Protein AF-0000000067929915 (afdb_homodimer)

Organism: Mesorhizobium plurifarium (NCBI:txid69974)

InterPro domains:
  IPR004360 Glyoxalase/fosfomycin resistance/dioxygenase domain [PF00903] (16-131)
  IPR029068 Glyoxalase/Bleomycin resistance protein/Dihydroxybiphenyl dioxygenase [SSF54593] (17-132)
  IPR037523 Vicinal oxygen chelate (VOC), core domain [PS51819] (6-134)

Sequence (312 aa):
MAIDDPFKHAVLGSGVFYKDPRAALAWLQAAFGFEPSMLVSDAGGRLVHAEMRFGDGYIIVDSEWDEHIASPASVGGRNTQAVYIRLQQDLDAHCEKARAAGAEILEEPTDHFYGERQYRARDPEGHVWTFTRTVRVVPKDEAERLSGLRIEGWHRMAIDDPFKHAVLGSGVFYKDPRAALAWLQAAFGFEPSMLVSDAGGRLVHAEMRFGDGYIIVDSEWDEHIASPASVGGRNTQAVYIRLQQDLDAHCEKARAAGAEILEEPTDHFYGERQYRARDPEGHVWTFTRTVRVVPKDEAERLSGLRIEGWHR

Structure (mmCIF, N/CA/C/O backbone):
data_AF-0000000067929915-model_v1
#
loop_
_entity.id
_entity.type
_entity.pdbx_description
1 polymer 'Glyoxalase/bleomycin resistance protein/dioxygenase'
#
loop_
_atom_site.group_PDB
_atom_site.id
_atom_site.type_symbol
_atom_site.label_atom_id
_atom_site.label_alt_id
_atom_site.label_comp_id
_atom_site.label_asym_id
_atom_site.label_entity_id
_atom_site.label_seq_id
_atom_site.pdbx_PDB_ins_code
_atom_site.Cartn_x
_atom_site.Cartn_y
_atom_site.Cartn_z
_atom_site.occupancy
_atom_site.B_iso_or_equiv
_atom_site.auth_seq_id
_atom_site.auth_comp_id
_atom_site.auth_asym_id
_atom_site.auth_atom_id
_atom_site.pdbx_PDB_model_num
ATOM 1 N N . MET A 1 1 ? -19.531 20.328 -5.664 1 56.19 1 MET A N 1
ATOM 2 C CA . MET A 1 1 ? -18.766 19.703 -6.75 1 56.19 1 MET A CA 1
ATOM 3 C C . MET A 1 1 ? -17.5 19.062 -6.223 1 56.19 1 MET A C 1
ATOM 5 O O . MET A 1 1 ? -16.938 19.516 -5.219 1 56.19 1 MET A O 1
ATOM 9 N N . ALA A 1 2 ? -17.125 17.859 -6.648 1 69.44 2 ALA A N 1
ATOM 10 C CA . ALA A 1 2 ? -15.906 17.219 -6.148 1 69.44 2 ALA A CA 1
ATOM 11 C C . ALA A 1 2 ? -14.68 18.094 -6.43 1 69.44 2 ALA A C 1
ATOM 13 O O . ALA A 1 2 ? -14.562 18.688 -7.508 1 69.44 2 ALA A O 1
ATOM 14 N N . ILE A 1 3 ? -13.891 18.516 -5.473 1 87 3 ILE A N 1
ATOM 15 C CA . ILE A 1 3 ? -12.641 19.25 -5.602 1 87 3 ILE A CA 1
ATOM 16 C C . ILE A 1 3 ? -11.523 18.312 -6.039 1 87 3 ILE A C 1
ATOM 18 O O . ILE A 1 3 ? -11.352 17.234 -5.465 1 87 3 ILE A O 1
ATOM 22 N N . ASP A 1 4 ? -10.875 18.734 -7.148 1 90 4 ASP A N 1
ATOM 23 C CA . ASP A 1 4 ? -9.766 17.922 -7.637 1 90 4 ASP A CA 1
ATOM 24 C C . ASP A 1 4 ? -8.594 17.938 -6.664 1 90 4 ASP A C 1
ATOM 26 O O . ASP A 1 4 ? -8.281 18.984 -6.09 1 90 4 ASP A O 1
ATOM 30 N N . ASP A 1 5 ? -7.957 16.812 -6.469 1 92.19 5 ASP A N 1
ATOM 31 C CA . ASP A 1 5 ? -6.746 16.719 -5.66 1 92.19 5 ASP A CA 1
ATOM 32 C C . ASP A 1 5 ? -5.598 17.5 -6.305 1 92.19 5 ASP A C 1
ATOM 34 O O . ASP A 1 5 ? -5.094 17.094 -7.355 1 92.19 5 ASP A O 1
ATOM 38 N N . PRO A 1 6 ? -5.145 18.516 -5.695 1 92.75 6 PRO A N 1
ATOM 39 C CA . PRO A 1 6 ? -4.094 19.328 -6.312 1 92.75 6 PRO A CA 1
ATOM 40 C C . PRO A 1 6 ? -2.76 18.594 -6.414 1 92.75 6 PRO A C 1
ATOM 42 O O . PRO A 1 6 ? -1.864 19.031 -7.141 1 92.75 6 PRO A O 1
ATOM 45 N N . PHE A 1 7 ? -2.59 17.484 -5.707 1 93.31 7 PHE A N 1
ATOM 46 C CA . PHE A 1 7 ? -1.341 16.734 -5.723 1 93.31 7 PHE A CA 1
ATOM 47 C C . PHE A 1 7 ? -1.398 15.602 -6.746 1 93.31 7 PHE A C 1
ATOM 49 O O . PHE A 1 7 ? -0.384 14.961 -7.027 1 93.31 7 PHE A O 1
ATOM 56 N N . LYS A 1 8 ? -2.539 15.375 -7.285 1 93.94 8 LYS A N 1
ATOM 57 C CA . LYS A 1 8 ? -2.758 14.352 -8.312 1 93.94 8 LYS A CA 1
ATOM 58 C C . LYS A 1 8 ? -2.322 12.977 -7.816 1 93.94 8 LYS A C 1
ATOM 60 O O . LYS A 1 8 ? -1.586 12.266 -8.508 1 93.94 8 LYS A O 1
ATOM 65 N N . HIS A 1 9 ? -2.789 12.633 -6.652 1 96 9 HIS A N 1
ATOM 66 C CA . HIS A 1 9 ? -2.516 11.305 -6.109 1 96 9 HIS A CA 1
ATOM 67 C C . HIS A 1 9 ? -3.312 10.234 -6.844 1 96 9 HIS A C 1
ATOM 69 O O . HIS A 1 9 ? -4.465 10.461 -7.219 1 96 9 HIS A O 1
ATOM 75 N N . ALA A 1 10 ? -2.602 9.125 -7.035 1 97 10 ALA A N 1
ATOM 76 C CA . ALA A 1 10 ? -3.395 7.938 -7.328 1 97 10 ALA A CA 1
ATOM 77 C C . ALA A 1 10 ? -4.391 7.652 -6.207 1 97 10 ALA A C 1
ATOM 79 O O . ALA A 1 10 ? -4.238 8.148 -5.09 1 97 10 ALA A O 1
ATOM 80 N N . VAL A 1 11 ? -5.391 6.855 -6.473 1 97.38 11 VAL A N 1
ATOM 81 C CA . VAL A 1 11 ? -6.461 6.57 -5.523 1 97.38 11 VAL A CA 1
ATOM 82 C C . VAL A 1 11 ? -5.895 5.84 -4.309 1 97.38 11 VAL A C 1
ATOM 84 O O . VAL A 1 11 ? -6.406 5.984 -3.195 1 97.38 11 VAL A O 1
ATOM 87 N N . LEU A 1 12 ? -4.895 5.027 -4.555 1 98.31 12 LEU A N 1
ATOM 88 C CA . LEU A 1 12 ? -4.305 4.215 -3.498 1 98.31 12 LEU A CA 1
ATOM 89 C C . LEU A 1 12 ? -2.834 4.562 -3.301 1 98.31 12 LEU A C 1
ATOM 91 O O . LEU A 1 12 ? -2.096 4.734 -4.273 1 98.31 12 LEU A O 1
ATOM 95 N N . GLY A 1 13 ? -2.418 4.766 -2.061 1 98.38 13 GLY A N 1
ATOM 96 C CA . GLY A 1 13 ? -1.03 4.906 -1.653 1 98.38 13 GLY A CA 1
ATOM 97 C C . GLY A 1 13 ? -0.665 4.031 -0.468 1 98.38 13 GLY A C 1
ATOM 98 O O . GLY A 1 13 ? -1.538 3.426 0.156 1 98.38 13 GLY A O 1
ATOM 99 N N . SER A 1 14 ? 0.609 3.941 -0.273 1 98.5 14 SER A N 1
ATOM 100 C CA . SER A 1 14 ? 1.089 3.143 0.851 1 98.5 14 SER A CA 1
ATOM 101 C C . SER A 1 14 ? 1.931 3.982 1.806 1 98.5 14 SER A C 1
ATOM 103 O O . SER A 1 14 ? 2.832 4.707 1.375 1 98.5 14 SER A O 1
ATOM 105 N N . GLY A 1 15 ? 1.571 3.92 3.057 1 98.31 15 GLY A N 1
ATOM 106 C CA . GLY A 1 15 ? 2.484 4.398 4.082 1 98.31 15 GLY A CA 1
ATOM 107 C C . GLY A 1 15 ? 3.521 3.369 4.488 1 98.31 15 GLY A C 1
ATOM 108 O O . GLY A 1 15 ? 3.178 2.229 4.805 1 98.31 15 GLY A O 1
ATOM 109 N N . VAL A 1 16 ? 4.719 3.736 4.441 1 98.56 16 VAL A N 1
ATOM 110 C CA . VAL A 1 16 ? 5.848 2.898 4.836 1 98.56 16 VAL A CA 1
ATOM 111 C C . VAL A 1 16 ? 6.605 3.564 5.984 1 98.56 16 VAL A C 1
ATOM 113 O O . VAL A 1 16 ? 7.074 4.695 5.852 1 98.56 16 VAL A O 1
ATOM 116 N N . PHE A 1 17 ? 6.75 2.824 7.094 1 98.31 17 PHE A N 1
ATOM 117 C CA . PHE A 1 17 ? 7.191 3.488 8.312 1 98.31 17 PHE A CA 1
ATOM 118 C C . PHE A 1 17 ? 8.586 3.02 8.719 1 98.31 17 PHE A C 1
ATOM 120 O O . PHE A 1 17 ? 8.883 1.824 8.656 1 98.31 17 PHE A O 1
ATOM 127 N N . TYR A 1 18 ? 9.422 3.967 9.164 1 98.25 18 TYR A N 1
ATOM 128 C CA . TYR A 1 18 ? 10.836 3.721 9.445 1 98.25 18 TYR A CA 1
ATOM 129 C C . TYR A 1 18 ? 11.227 4.301 10.797 1 98.25 18 TYR A C 1
ATOM 131 O O . TYR A 1 1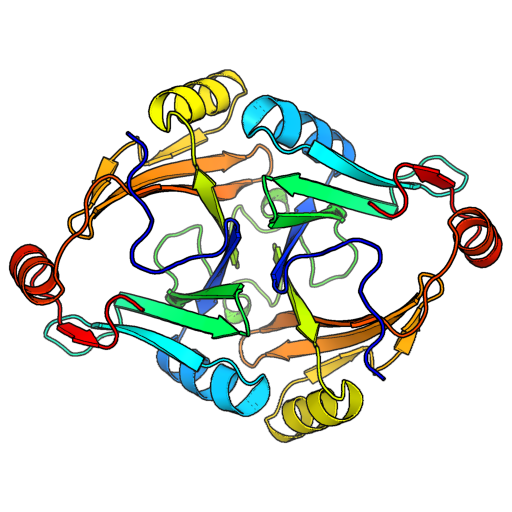8 ? 10.594 5.242 11.281 1 98.25 18 TYR A O 1
ATOM 139 N N . LYS A 1 19 ? 12.25 3.715 11.383 1 97.81 19 LYS A N 1
ATOM 140 C CA . LYS A 1 19 ? 12.906 4.348 12.516 1 97.81 19 LYS A CA 1
ATOM 141 C C . LYS A 1 19 ? 13.625 5.625 12.094 1 97.81 19 LYS A C 1
ATOM 143 O O . LYS A 1 19 ? 13.625 6.617 12.828 1 97.81 19 LYS A O 1
ATOM 148 N N . ASP A 1 20 ? 14.234 5.66 10.953 1 97.44 20 ASP A N 1
ATOM 149 C CA . ASP A 1 20 ? 14.93 6.805 10.375 1 97.44 20 ASP A CA 1
ATOM 150 C C . ASP A 1 20 ? 14.406 7.121 8.977 1 97.44 20 ASP A C 1
ATOM 152 O O . ASP A 1 20 ? 15.016 6.746 7.977 1 97.44 20 ASP A O 1
ATOM 156 N N . PRO A 1 21 ? 13.32 7.918 8.891 1 97.5 21 PRO A N 1
ATOM 157 C CA . PRO A 1 21 ? 12.695 8.172 7.586 1 97.5 21 PRO A CA 1
ATOM 158 C C . PRO A 1 21 ? 13.609 8.953 6.645 1 97.5 21 PRO A C 1
ATOM 160 O O . PRO A 1 21 ? 13.516 8.797 5.422 1 97.5 21 PRO A O 1
ATOM 163 N N . ARG A 1 22 ? 14.461 9.781 7.109 1 97.06 22 ARG A N 1
ATOM 164 C CA . ARG A 1 22 ? 15.359 10.539 6.238 1 97.06 22 ARG A CA 1
ATOM 165 C C . ARG A 1 22 ? 16.328 9.609 5.516 1 97.06 22 ARG A C 1
ATOM 167 O O . ARG A 1 22 ? 16.547 9.75 4.312 1 97.06 22 ARG A O 1
ATOM 174 N N . ALA A 1 23 ? 16.906 8.734 6.258 1 97.94 23 ALA A N 1
ATOM 175 C CA . ALA A 1 23 ? 17.781 7.738 5.641 1 97.94 23 ALA A CA 1
ATOM 176 C C . ALA A 1 23 ? 17.016 6.879 4.641 1 97.94 23 ALA A C 1
ATOM 178 O O . ALA A 1 23 ? 17.531 6.531 3.58 1 97.94 23 ALA A O 1
ATOM 179 N N . ALA A 1 24 ? 15.805 6.566 5.004 1 98.44 24 ALA A N 1
ATOM 180 C CA . ALA A 1 24 ? 14.969 5.758 4.121 1 98.44 24 ALA A CA 1
ATOM 181 C C . ALA A 1 24 ? 14.711 6.48 2.799 1 98.44 24 ALA A C 1
ATOM 183 O O . ALA A 1 24 ? 14.797 5.875 1.729 1 98.44 24 ALA A O 1
ATOM 184 N N . LEU A 1 25 ? 14.375 7.758 2.889 1 98.38 25 LEU A N 1
ATOM 185 C CA . LEU A 1 25 ? 14.125 8.547 1.688 1 98.38 25 LEU A CA 1
ATOM 186 C C . LEU A 1 25 ? 15.32 8.492 0.741 1 98.38 25 LEU A C 1
ATOM 188 O O . LEU A 1 25 ? 15.156 8.227 -0.452 1 98.38 25 LEU A O 1
ATOM 192 N N . ALA A 1 26 ? 16.484 8.695 1.265 1 98.56 26 ALA A N 1
ATOM 193 C CA . ALA A 1 26 ? 17.703 8.695 0.459 1 98.56 26 ALA A CA 1
ATOM 194 C C . ALA A 1 26 ? 17.953 7.316 -0.154 1 98.56 26 ALA A C 1
ATOM 196 O O . ALA A 1 26 ? 18.281 7.207 -1.335 1 98.56 26 ALA A O 1
ATOM 197 N N . TRP A 1 27 ? 17.75 6.332 0.595 1 98.81 27 TRP A N 1
ATOM 198 C CA . TRP A 1 27 ? 18.016 4.973 0.134 1 98.81 27 TRP A CA 1
ATOM 199 C C . TRP A 1 27 ? 17.016 4.555 -0.933 1 98.81 27 TRP A C 1
ATOM 201 O O . TRP A 1 27 ? 17.391 3.982 -1.959 1 98.81 27 TRP A O 1
ATOM 211 N N . LEU A 1 28 ? 15.703 4.824 -0.681 1 98.88 28 LEU A N 1
ATOM 212 C CA . LEU A 1 28 ? 14.648 4.449 -1.621 1 98.88 28 LEU A CA 1
ATOM 213 C C . LEU A 1 28 ? 14.859 5.129 -2.971 1 98.88 28 LEU A C 1
ATOM 215 O O . LEU A 1 28 ? 14.562 4.547 -4.016 1 98.88 28 LEU A O 1
ATOM 219 N N . GLN A 1 29 ? 15.32 6.328 -2.914 1 98.69 29 GLN A N 1
ATOM 220 C CA . GLN A 1 29 ? 15.641 7.027 -4.152 1 98.69 29 GLN A CA 1
ATOM 221 C C . GLN A 1 29 ? 16.797 6.359 -4.879 1 98.69 29 GLN A C 1
ATOM 223 O O . GLN A 1 29 ? 16.719 6.078 -6.078 1 98.69 29 GLN A O 1
ATOM 228 N N . ALA A 1 30 ? 17.844 6.074 -4.195 1 98.62 30 ALA A N 1
ATOM 229 C CA . ALA A 1 30 ? 19.047 5.527 -4.793 1 98.62 30 ALA A CA 1
ATOM 230 C C . ALA A 1 30 ? 18.844 4.09 -5.258 1 98.62 30 ALA A C 1
ATOM 232 O O . ALA A 1 30 ? 19.281 3.707 -6.34 1 98.62 30 ALA A O 1
ATOM 233 N N . ALA A 1 31 ? 18.156 3.318 -4.496 1 98.69 31 ALA A N 1
ATOM 234 C CA . ALA A 1 31 ? 18.062 1.878 -4.715 1 98.69 31 ALA A CA 1
ATOM 235 C C . ALA A 1 31 ? 16.906 1.531 -5.652 1 98.69 31 ALA A C 1
ATOM 237 O O . ALA A 1 31 ? 17.078 0.744 -6.586 1 98.69 31 ALA A O 1
ATOM 238 N N . PHE A 1 32 ? 15.75 2.145 -5.371 1 98.62 32 PHE A N 1
ATOM 239 C CA . PHE A 1 32 ? 14.547 1.688 -6.059 1 98.62 32 PHE A CA 1
ATOM 240 C C . PHE A 1 32 ? 14.086 2.715 -7.086 1 98.62 32 PHE A C 1
ATOM 242 O O . PHE A 1 32 ? 13.258 2.412 -7.945 1 98.62 32 PHE A O 1
ATOM 249 N N . GLY A 1 33 ? 14.586 3.941 -7 1 98.12 33 GLY A N 1
ATOM 250 C CA . GLY A 1 33 ? 14.273 4.934 -8.016 1 98.12 33 GLY A CA 1
ATOM 251 C C . GLY A 1 33 ? 13.062 5.777 -7.672 1 98.12 33 GLY A C 1
ATOM 252 O O . GLY A 1 33 ? 12.508 6.461 -8.531 1 98.12 33 GLY A O 1
ATOM 253 N N . PHE A 1 34 ? 12.641 5.746 -6.422 1 98.38 34 PHE A N 1
ATOM 254 C CA . PHE A 1 34 ? 11.602 6.668 -5.988 1 98.38 34 PHE A CA 1
ATOM 255 C C . PHE A 1 34 ? 12.109 8.109 -6.012 1 98.38 34 PHE A C 1
ATOM 257 O O . PHE A 1 34 ? 13.297 8.352 -5.809 1 98.38 34 PHE A O 1
ATOM 264 N N . GLU A 1 35 ? 11.133 9.023 -6.191 1 97.5 35 GLU A N 1
ATOM 265 C CA . GLU A 1 35 ? 11.5 10.438 -6.203 1 97.5 35 GLU A CA 1
ATOM 266 C C . GLU A 1 35 ? 10.766 11.203 -5.105 1 97.5 35 GLU A C 1
ATOM 268 O O . GLU A 1 35 ? 9.539 11.164 -5.027 1 97.5 35 GLU A O 1
ATOM 273 N N . PRO A 1 36 ? 11.547 11.906 -4.254 1 96.88 36 PRO A N 1
ATOM 274 C CA . PRO A 1 36 ? 10.844 12.734 -3.273 1 96.88 36 PRO A CA 1
ATOM 275 C C . PRO A 1 36 ? 9.922 13.766 -3.924 1 96.88 36 PRO A C 1
ATOM 277 O O . PRO A 1 36 ? 10.305 14.406 -4.906 1 96.88 36 PRO A O 1
ATOM 280 N N . SER A 1 37 ? 8.727 13.883 -3.377 1 97.19 37 SER A N 1
ATOM 281 C CA . SER A 1 37 ? 7.781 14.836 -3.939 1 97.19 37 SER A CA 1
ATOM 282 C C . SER A 1 37 ? 7.324 15.844 -2.891 1 97.19 37 SER A C 1
ATOM 284 O O . SER A 1 37 ? 6.836 16.922 -3.232 1 97.19 37 SER A O 1
ATOM 286 N N . MET A 1 38 ? 7.441 15.508 -1.611 1 97.06 38 MET A N 1
ATOM 287 C CA . MET A 1 38 ? 7.066 16.406 -0.515 1 97.06 38 MET A CA 1
ATOM 288 C C . MET A 1 38 ? 7.855 16.062 0.748 1 97.06 38 MET A C 1
ATOM 290 O O . MET A 1 38 ? 7.922 14.906 1.155 1 97.06 38 MET A O 1
ATOM 294 N N . LEU A 1 39 ? 8.469 17.016 1.31 1 97 39 LEU A N 1
ATOM 295 C CA . LEU A 1 39 ? 9.141 16.922 2.604 1 97 39 LEU A CA 1
ATOM 296 C C . LEU A 1 39 ? 8.633 18 3.559 1 97 39 LEU A C 1
ATOM 298 O O . LEU A 1 39 ? 8.727 19.188 3.262 1 97 39 LEU A O 1
ATOM 302 N N . VAL A 1 40 ? 8.086 17.578 4.629 1 96.94 40 VAL A N 1
ATOM 303 C CA . VAL A 1 40 ? 7.539 18.484 5.645 1 96.94 40 VAL A CA 1
ATOM 304 C C . VAL A 1 40 ? 8.344 18.344 6.934 1 96.94 40 VAL A C 1
ATOM 306 O O . VAL A 1 40 ? 8.445 17.25 7.504 1 96.94 40 VAL A O 1
ATOM 309 N N . SER A 1 41 ? 8.883 19.453 7.402 1 96 41 SER A N 1
ATOM 310 C CA . SER A 1 41 ? 9.719 19.438 8.594 1 96 41 SER A CA 1
ATOM 311 C C . SER A 1 41 ? 9.242 20.469 9.617 1 96 41 SER A C 1
ATOM 313 O O . SER A 1 41 ? 8.594 21.453 9.258 1 96 41 SER A O 1
ATOM 315 N N . ASP A 1 42 ? 9.531 20.156 10.859 1 94.94 42 ASP A N 1
ATOM 316 C CA . ASP A 1 42 ? 9.234 21.141 11.891 1 94.94 42 ASP A CA 1
ATOM 317 C C . ASP A 1 42 ? 10.352 22.172 12 1 94.94 42 ASP A C 1
ATOM 319 O O . ASP A 1 42 ? 11.297 22.156 11.211 1 94.94 42 ASP A O 1
ATOM 323 N N . ALA A 1 43 ? 10.18 23.109 12.961 1 90.81 43 ALA A N 1
ATOM 324 C CA . ALA A 1 43 ? 11.109 24.219 13.109 1 90.81 43 ALA A CA 1
ATOM 325 C C . ALA A 1 43 ? 12.516 23.719 13.43 1 90.81 43 ALA A C 1
ATOM 327 O O . ALA A 1 43 ? 13.508 24.359 13.055 1 90.81 43 ALA A O 1
ATOM 328 N N . GLY A 1 44 ? 12.617 22.578 14.039 1 92.81 44 GLY A N 1
ATOM 329 C CA . GLY A 1 44 ? 13.906 22.016 14.398 1 92.81 44 GLY A CA 1
ATOM 330 C C . GLY A 1 44 ? 14.516 21.172 13.289 1 92.81 44 GLY A C 1
ATOM 331 O O . GLY A 1 44 ? 15.609 20.625 13.445 1 92.81 44 GLY A O 1
ATOM 332 N N . GLY A 1 45 ? 13.805 21 12.242 1 91.12 45 GLY A N 1
ATOM 333 C CA . GLY A 1 45 ? 14.328 20.281 11.102 1 91.12 45 GLY A CA 1
ATOM 334 C C . GLY A 1 45 ? 13.953 18.812 11.094 1 91.12 45 GLY A C 1
ATOM 335 O O . GLY A 1 45 ? 14.32 18.078 10.18 1 91.12 45 GLY A O 1
ATOM 336 N N . ARG A 1 46 ? 13.242 18.484 12.102 1 92.56 46 ARG A N 1
ATOM 337 C CA . ARG A 1 46 ? 12.805 17.094 12.164 1 92.56 46 ARG A CA 1
ATOM 338 C C . ARG A 1 46 ? 11.742 16.812 11.102 1 92.56 46 ARG A C 1
ATOM 340 O O . ARG A 1 46 ? 10.781 17.578 10.953 1 92.56 46 ARG A O 1
ATOM 347 N N . LEU A 1 47 ? 11.898 15.703 10.367 1 95.75 47 LEU A N 1
ATOM 348 C CA . LEU A 1 47 ? 10.938 15.297 9.352 1 95.75 47 LEU A CA 1
ATOM 349 C C . LEU A 1 47 ? 9.633 14.828 9.992 1 95.75 47 LEU A C 1
ATOM 351 O O . LEU A 1 47 ? 9.633 13.906 10.812 1 95.75 47 LEU A O 1
ATOM 355 N N . VAL A 1 48 ? 8.523 15.43 9.586 1 94.31 48 VAL A N 1
ATOM 356 C CA . VAL A 1 48 ? 7.223 15.109 10.164 1 94.31 48 VAL A CA 1
ATOM 357 C C . VAL A 1 48 ? 6.395 14.297 9.172 1 94.31 48 VAL A C 1
ATOM 359 O O . VAL A 1 48 ? 5.512 13.539 9.562 1 94.31 48 VAL A O 1
ATOM 362 N N . HIS A 1 49 ? 6.629 14.555 7.93 1 96.38 49 HIS A N 1
ATOM 363 C CA . HIS A 1 49 ? 5.918 13.891 6.844 1 96.38 49 HIS A CA 1
ATOM 364 C C . HIS A 1 49 ? 6.723 13.922 5.551 1 96.38 49 HIS A C 1
ATOM 366 O O . HIS A 1 49 ? 7.418 14.906 5.273 1 96.38 49 HIS A O 1
ATOM 372 N N . ALA A 1 50 ? 6.625 12.898 4.789 1 98 50 ALA A N 1
ATOM 373 C CA . ALA A 1 50 ? 7.262 12.891 3.475 1 98 50 ALA A CA 1
ATOM 374 C C . ALA A 1 50 ? 6.484 12.016 2.494 1 98 50 ALA A C 1
ATOM 376 O O . ALA A 1 50 ? 5.867 11.023 2.893 1 98 50 ALA A O 1
ATOM 377 N N . GLU A 1 51 ? 6.539 12.398 1.252 1 98.06 51 GLU A N 1
ATOM 378 C CA . GLU A 1 51 ? 5.992 11.594 0.164 1 98.06 51 GLU A CA 1
ATOM 379 C C . GLU A 1 51 ? 7.02 11.391 -0.944 1 98.06 51 GLU A C 1
ATOM 381 O O . GLU A 1 51 ? 7.859 12.266 -1.186 1 98.06 51 GLU A O 1
ATOM 386 N N . MET A 1 52 ? 6.977 10.227 -1.563 1 98.44 52 MET A N 1
ATOM 387 C CA . MET A 1 52 ? 7.746 9.938 -2.771 1 98.44 52 MET A CA 1
ATOM 388 C C . MET A 1 52 ? 6.836 9.43 -3.887 1 98.44 52 MET A C 1
ATOM 390 O O . MET A 1 52 ? 5.746 8.922 -3.621 1 98.44 52 MET A O 1
ATOM 394 N N . ARG A 1 53 ? 7.312 9.602 -5.109 1 97.88 53 ARG A N 1
ATOM 395 C CA . ARG A 1 53 ? 6.582 9.172 -6.297 1 97.88 53 ARG A CA 1
ATOM 396 C C . ARG A 1 53 ? 7.34 8.07 -7.039 1 97.88 53 ARG A C 1
ATOM 398 O O . ARG A 1 53 ? 8.57 8.023 -7 1 97.88 53 ARG A O 1
ATOM 405 N N . PHE A 1 54 ? 6.688 7.219 -7.668 1 97.69 54 PHE A N 1
ATOM 406 C CA . PHE A 1 54 ? 7.133 6.238 -8.656 1 97.69 54 PHE A CA 1
ATOM 407 C C . PHE A 1 54 ? 6.113 6.105 -9.781 1 97.69 54 PHE A C 1
ATOM 409 O O . PHE A 1 54 ? 5.031 5.543 -9.578 1 97.69 54 PHE A O 1
ATOM 416 N N . GLY A 1 55 ? 6.422 6.629 -10.953 1 95.12 55 GLY A N 1
ATOM 417 C CA . GLY A 1 55 ? 5.367 6.801 -11.938 1 95.12 55 GLY A CA 1
ATOM 418 C C . GLY A 1 55 ? 4.195 7.613 -11.43 1 95.12 55 GLY A C 1
ATOM 419 O O . GLY A 1 55 ? 4.379 8.719 -10.906 1 95.12 55 GLY A O 1
ATOM 420 N N . ASP A 1 56 ? 3.016 7.098 -11.562 1 95.12 56 ASP A N 1
ATOM 421 C CA . ASP A 1 56 ? 1.83 7.801 -11.078 1 95.12 56 ASP A CA 1
ATOM 422 C C . ASP A 1 56 ? 1.464 7.359 -9.664 1 95.12 56 ASP A C 1
ATOM 424 O O . ASP A 1 56 ? 0.465 7.816 -9.109 1 95.12 56 ASP A O 1
ATOM 428 N N . GLY A 1 57 ? 2.23 6.5 -9.109 1 97.31 57 GLY A N 1
ATOM 429 C CA . GLY A 1 57 ? 1.986 6.066 -7.746 1 97.31 57 GLY A CA 1
ATOM 430 C C . GLY A 1 57 ? 2.715 6.906 -6.715 1 97.31 57 GLY A C 1
ATOM 431 O O . GLY A 1 57 ? 3.551 7.742 -7.062 1 97.31 57 GLY A O 1
ATOM 432 N N . TYR A 1 58 ? 2.326 6.719 -5.441 1 97.94 58 TYR A N 1
ATOM 433 C CA . TYR A 1 58 ? 2.992 7.457 -4.375 1 97.94 58 TYR A CA 1
ATOM 434 C C . TYR A 1 58 ? 3.021 6.645 -3.086 1 97.94 58 TYR A C 1
ATOM 436 O O . TYR A 1 58 ? 2.207 5.738 -2.896 1 97.94 58 TYR A O 1
ATOM 444 N N . ILE A 1 59 ? 4.008 6.969 -2.275 1 98.69 59 ILE A N 1
ATOM 445 C CA . ILE A 1 59 ? 4.102 6.43 -0.923 1 98.69 59 ILE A CA 1
ATOM 446 C C . ILE A 1 59 ? 4.324 7.57 0.07 1 98.69 59 ILE A C 1
ATOM 448 O O . ILE A 1 59 ? 4.848 8.625 -0.293 1 98.69 59 ILE A O 1
ATOM 452 N N . ILE A 1 60 ? 3.811 7.324 1.224 1 98.31 60 ILE A N 1
ATOM 453 C CA . ILE A 1 60 ? 4.156 8.141 2.383 1 98.31 60 ILE A CA 1
ATOM 454 C C . ILE A 1 60 ? 5.293 7.477 3.158 1 98.31 60 ILE A C 1
ATOM 456 O O . ILE A 1 60 ? 5.27 6.27 3.395 1 98.31 60 ILE A O 1
ATOM 460 N N . VAL A 1 61 ? 6.312 8.211 3.43 1 98.25 61 VAL A N 1
ATOM 461 C CA . VAL A 1 61 ? 7.465 7.738 4.188 1 98.25 61 VAL A CA 1
ATOM 462 C C . VAL A 1 61 ? 7.578 8.508 5.496 1 98.25 61 VAL A C 1
ATOM 464 O O . VAL A 1 61 ? 8.023 9.664 5.508 1 98.25 61 VAL A O 1
ATOM 467 N N . ASP A 1 62 ? 7.227 7.836 6.609 1 97.38 62 ASP A N 1
ATOM 468 C CA . ASP A 1 62 ? 7.195 8.531 7.891 1 97.38 62 ASP A CA 1
ATOM 469 C C . ASP A 1 62 ? 7.848 7.691 8.984 1 97.38 62 ASP A C 1
ATOM 471 O O . ASP A 1 62 ? 8.18 6.523 8.766 1 97.38 62 ASP A O 1
ATOM 475 N N . SER A 1 63 ? 8.023 8.367 10.156 1 96.25 63 SER A N 1
ATOM 476 C CA . SER A 1 63 ? 8.523 7.676 11.344 1 96.25 63 SER A CA 1
ATOM 477 C C . SER A 1 63 ? 7.43 6.836 11.992 1 96.25 63 SER A C 1
ATOM 479 O O . SER A 1 63 ? 6.258 6.945 11.633 1 96.25 63 SER A O 1
ATOM 481 N N . GLU A 1 64 ? 7.848 5.969 12.875 1 95.06 64 GLU A N 1
ATOM 482 C CA . GLU A 1 64 ? 6.895 5.371 13.805 1 95.06 64 GLU A CA 1
ATOM 483 C C . GLU A 1 64 ? 6.184 6.438 14.633 1 95.06 64 GLU A C 1
ATOM 485 O O . GLU A 1 64 ? 6.828 7.23 15.32 1 95.06 64 GLU A O 1
ATOM 490 N N . TRP A 1 65 ? 4.836 6.566 14.578 1 89 65 TRP A N 1
ATOM 491 C CA . TRP A 1 65 ? 4.184 7.738 15.156 1 89 65 TRP A CA 1
ATOM 492 C C . TRP A 1 65 ? 3.135 7.324 16.188 1 89 65 TRP A C 1
ATOM 494 O O . TRP A 1 65 ? 2.523 8.18 16.828 1 89 65 TRP A O 1
ATOM 504 N N . ASP A 1 66 ? 2.83 6.09 16.297 1 90.12 66 ASP A N 1
ATOM 505 C CA . ASP A 1 66 ? 1.871 5.523 17.234 1 90.12 66 ASP A CA 1
ATOM 506 C C . ASP A 1 66 ? 2.338 4.16 17.75 1 90.12 66 ASP A C 1
ATOM 508 O O . ASP A 1 66 ? 3.236 3.551 17.156 1 90.12 66 ASP A O 1
ATOM 512 N N . GLU A 1 67 ? 1.724 3.742 18.812 1 90.12 67 GLU A N 1
ATOM 513 C CA . GLU A 1 67 ? 2.1 2.459 19.406 1 90.12 67 GLU A CA 1
ATOM 514 C C . GLU A 1 67 ? 1.831 1.31 18.438 1 90.12 67 GLU A C 1
ATOM 516 O O . GLU A 1 67 ? 2.516 0.286 18.469 1 90.12 67 GLU A O 1
ATOM 521 N N . HIS A 1 68 ? 0.947 1.509 17.547 1 92.88 68 HIS A N 1
ATOM 522 C CA . HIS A 1 68 ? 0.58 0.412 16.656 1 92.88 68 HIS A CA 1
ATOM 523 C C . HIS A 1 68 ? 1.22 0.576 15.281 1 92.88 68 HIS A C 1
ATOM 525 O O . HIS A 1 68 ? 0.893 -0.16 14.344 1 92.88 68 HIS A O 1
ATOM 531 N N . ILE A 1 69 ? 2.07 1.589 15.117 1 96.44 69 ILE A N 1
ATOM 532 C CA . ILE A 1 69 ? 2.793 1.818 13.875 1 96.44 69 ILE A CA 1
ATOM 533 C C . ILE A 1 69 ? 4.289 1.62 14.102 1 96.44 69 ILE A C 1
ATOM 535 O O . ILE A 1 69 ? 4.891 2.299 14.938 1 96.44 69 ILE A O 1
ATOM 539 N N . ALA A 1 70 ? 4.828 0.72 13.312 1 97 70 ALA A N 1
ATOM 540 C CA . ALA A 1 70 ? 6.223 0.351 13.562 1 97 70 ALA A CA 1
ATOM 541 C C . ALA A 1 70 ? 6.949 0.052 12.25 1 97 70 ALA A C 1
ATOM 543 O O . ALA A 1 70 ? 6.32 -0.331 11.258 1 97 70 ALA A O 1
ATOM 544 N N . SER A 1 71 ? 8.273 0.306 12.297 1 97.81 71 SER A N 1
ATOM 545 C CA . SER A 1 71 ? 9.133 -0.278 11.273 1 97.81 71 SER A CA 1
ATOM 546 C C . SER A 1 71 ? 9.258 -1.788 11.445 1 97.81 71 SER A C 1
ATOM 548 O O . SER A 1 71 ? 9.172 -2.297 12.57 1 97.81 71 SER A O 1
ATOM 550 N N . PRO A 1 72 ? 9.461 -2.512 10.344 1 97.56 72 PRO A N 1
ATOM 551 C CA . PRO A 1 72 ? 9.797 -3.926 10.531 1 97.56 72 PRO A CA 1
ATOM 552 C C . PRO A 1 72 ? 10.984 -4.129 11.477 1 97.56 72 PRO A C 1
ATOM 554 O O . PRO A 1 72 ? 11.031 -5.121 12.211 1 97.56 72 PRO A O 1
ATOM 557 N N . ALA A 1 73 ? 11.906 -3.217 11.523 1 96.88 73 ALA A N 1
ATOM 558 C CA . ALA A 1 73 ? 13.078 -3.287 12.391 1 96.88 73 ALA A CA 1
ATOM 559 C C . ALA A 1 73 ? 12.672 -3.318 13.859 1 96.88 73 ALA A C 1
ATOM 561 O O . ALA A 1 73 ? 13.422 -3.801 14.711 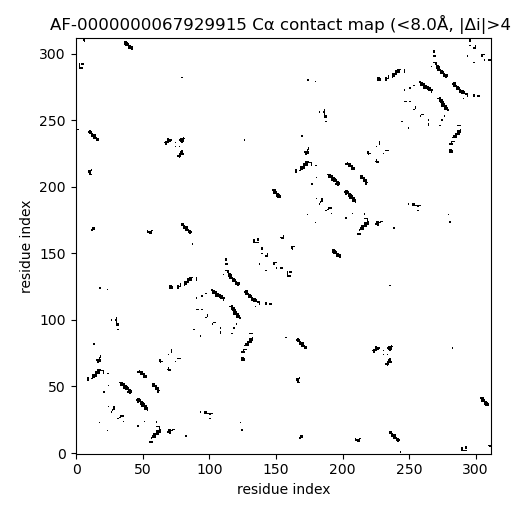1 96.88 73 ALA A O 1
ATOM 562 N N . SER A 1 74 ? 11.5 -2.869 14.172 1 95.75 74 SER A N 1
ATOM 563 C CA . SER A 1 74 ? 11.047 -2.758 15.555 1 95.75 74 SER A CA 1
ATOM 564 C C . SER A 1 74 ? 10.156 -3.934 15.938 1 95.75 74 SER A C 1
ATOM 566 O O . SER A 1 74 ? 9.711 -4.031 17.078 1 95.75 74 SER A O 1
ATOM 568 N N . VAL A 1 75 ? 9.82 -4.797 15.008 1 94.62 75 VAL A N 1
ATOM 569 C CA . VAL A 1 75 ? 8.891 -5.883 15.289 1 94.62 75 VAL A CA 1
ATOM 570 C C . VAL A 1 75 ? 9.461 -7.203 14.789 1 94.62 75 VAL A C 1
ATOM 572 O O . VAL A 1 75 ? 8.727 -8.055 14.281 1 94.62 75 VAL A O 1
ATOM 575 N N . GLY A 1 76 ? 10.711 -7.379 14.844 1 92.44 76 GLY A N 1
ATOM 576 C CA . GLY A 1 76 ? 11.367 -8.641 14.555 1 92.44 76 GLY A CA 1
ATOM 577 C C . GLY A 1 76 ? 11.43 -8.961 13.078 1 92.44 76 GLY A C 1
ATOM 578 O O . GLY A 1 76 ? 11.422 -10.133 12.688 1 92.44 76 GLY A O 1
ATOM 579 N N . GLY A 1 77 ? 11.32 -7.961 12.234 1 95 77 GLY A N 1
ATOM 580 C CA . GLY A 1 77 ? 11.484 -8.156 10.797 1 95 77 GLY A CA 1
ATOM 581 C C . GLY A 1 77 ? 10.195 -8.539 10.102 1 95 77 GLY A C 1
ATOM 582 O O . GLY A 1 77 ? 10.188 -8.797 8.891 1 95 77 GLY A O 1
ATOM 583 N N . ARG A 1 78 ? 9.078 -8.578 10.836 1 95.88 78 ARG A N 1
ATOM 584 C CA . ARG A 1 78 ? 7.805 -8.969 10.25 1 95.88 78 ARG A CA 1
ATOM 585 C C . ARG A 1 78 ? 7.172 -7.805 9.5 1 95.88 78 ARG A C 1
ATOM 587 O O . ARG A 1 78 ? 7.34 -6.645 9.883 1 95.88 78 ARG A O 1
ATOM 594 N N . ASN A 1 79 ? 6.555 -8.148 8.406 1 98.12 79 ASN A N 1
ATOM 595 C CA . ASN A 1 79 ? 5.785 -7.211 7.594 1 98.12 79 ASN A CA 1
ATOM 596 C C . ASN A 1 79 ? 4.297 -7.555 7.609 1 98.12 79 ASN A C 1
ATOM 598 O O . ASN A 1 79 ? 3.918 -8.703 7.371 1 98.12 79 ASN A O 1
ATOM 602 N N . THR A 1 80 ? 3.531 -6.566 7.875 1 97.81 80 THR A N 1
ATOM 603 C CA . THR A 1 80 ? 2.094 -6.82 7.875 1 97.81 80 THR A CA 1
ATOM 604 C C . THR A 1 80 ? 1.48 -6.445 6.527 1 97.81 80 THR A C 1
ATOM 606 O O . THR A 1 80 ? 0.36 -6.852 6.215 1 97.81 80 THR A O 1
ATOM 609 N N . GLN A 1 81 ? 2.139 -5.613 5.766 1 97.44 81 GLN A N 1
ATOM 610 C CA . GLN A 1 81 ? 1.856 -5.254 4.383 1 97.44 81 GLN A CA 1
ATOM 611 C C . GLN A 1 81 ? 3.129 -5.258 3.539 1 97.44 81 GLN A C 1
ATOM 613 O O . GLN A 1 81 ? 4.238 -5.281 4.082 1 97.44 81 GLN A O 1
ATOM 618 N N . ALA A 1 82 ? 2.957 -5.32 2.268 1 97.44 82 ALA A N 1
ATOM 619 C CA . ALA A 1 82 ? 4.07 -5.195 1.33 1 97.44 82 ALA A CA 1
ATOM 620 C C . ALA A 1 82 ? 3.691 -4.301 0.15 1 97.44 82 ALA A C 1
ATOM 622 O O . ALA A 1 82 ? 2.518 -4.211 -0.215 1 97.44 82 ALA A O 1
ATOM 623 N N . VAL A 1 83 ? 4.695 -3.646 -0.374 1 98.38 83 VAL A N 1
ATOM 624 C CA . VAL A 1 83 ? 4.441 -2.764 -1.509 1 98.38 83 VAL A CA 1
ATOM 625 C C . VAL A 1 83 ? 4.789 -3.484 -2.811 1 98.38 83 VAL A C 1
ATOM 627 O O . VAL A 1 83 ? 5.84 -4.121 -2.914 1 98.38 83 VAL A O 1
ATOM 630 N N . TYR A 1 84 ? 3.916 -3.404 -3.758 1 98.31 84 TYR A N 1
ATOM 631 C CA . TYR A 1 84 ? 4.09 -3.924 -5.109 1 98.31 84 TYR A CA 1
ATOM 632 C C . TYR A 1 84 ? 4.262 -2.791 -6.113 1 98.31 84 TYR A C 1
ATOM 634 O O . TYR A 1 84 ? 3.451 -1.86 -6.152 1 98.31 84 TYR A O 1
ATOM 642 N N . ILE A 1 85 ? 5.32 -2.879 -6.906 1 98.62 85 ILE A N 1
ATOM 643 C CA . ILE A 1 85 ? 5.602 -1.845 -7.895 1 98.62 85 ILE A CA 1
ATOM 644 C C . ILE A 1 85 ? 5.715 -2.473 -9.281 1 98.62 85 ILE A C 1
ATOM 646 O O . ILE A 1 85 ? 6.457 -3.439 -9.477 1 98.62 85 ILE A O 1
ATOM 650 N N . ARG A 1 86 ? 4.988 -1.93 -10.211 1 97.69 86 ARG A N 1
ATOM 651 C CA . ARG A 1 86 ? 5.098 -2.361 -11.602 1 97.69 86 ARG A CA 1
ATOM 652 C C . ARG A 1 86 ? 6.117 -1.519 -12.359 1 97.69 86 ARG A C 1
ATOM 654 O O . ARG A 1 86 ? 5.996 -0.293 -12.422 1 97.69 86 ARG A O 1
ATOM 661 N N . LEU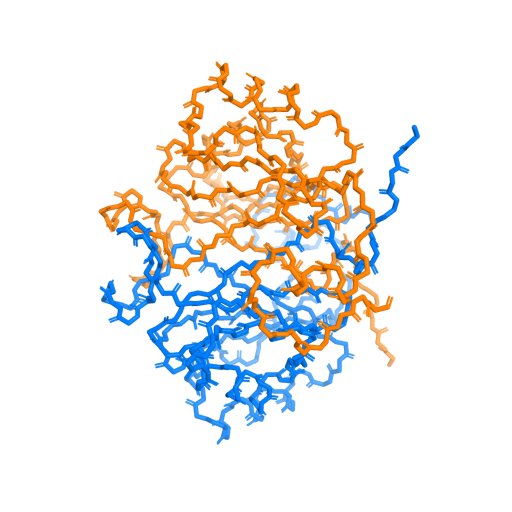 A 1 87 ? 7.043 -2.211 -12.891 1 97.06 87 LEU A N 1
ATOM 662 C CA . LEU A 1 87 ? 8.125 -1.544 -13.609 1 97.06 87 LEU A CA 1
ATOM 663 C C . LEU A 1 87 ? 7.809 -1.461 -15.102 1 97.06 87 LEU A C 1
ATOM 665 O O . LEU A 1 87 ? 7.238 -2.395 -15.672 1 97.06 87 LEU A O 1
ATOM 669 N N . GLN A 1 88 ? 8.164 -0.317 -15.664 1 87.94 88 GLN A N 1
ATOM 670 C CA . GLN A 1 88 ? 8.055 -0.152 -17.109 1 87.94 88 GLN A CA 1
ATOM 671 C C . GLN A 1 88 ? 9.406 -0.373 -17.797 1 87.94 88 GLN A C 1
ATOM 673 O O . GLN A 1 88 ? 9.469 -0.574 -19 1 87.94 88 GLN A O 1
ATOM 678 N N . GLN A 1 89 ? 10.398 -0.35 -17 1 85.19 89 GLN A N 1
ATOM 679 C CA . GLN A 1 89 ? 11.75 -0.48 -17.531 1 85.19 89 GLN A CA 1
ATOM 680 C C . GLN A 1 89 ? 12.305 -1.88 -17.281 1 85.19 89 GLN A C 1
ATOM 682 O O . GLN A 1 89 ? 11.555 -2.801 -16.953 1 85.19 89 GLN A O 1
ATOM 687 N N . ASP A 1 90 ? 13.625 -2.055 -17.531 1 93.94 90 ASP A N 1
ATOM 688 C CA . ASP A 1 90 ? 14.336 -3.324 -17.406 1 93.94 90 ASP A CA 1
ATOM 689 C C . ASP A 1 90 ? 14.359 -3.783 -15.945 1 93.94 90 ASP A C 1
ATOM 691 O O . ASP A 1 90 ? 15.086 -3.221 -15.125 1 93.94 90 ASP A O 1
ATOM 695 N N . LEU A 1 91 ? 13.602 -4.863 -15.695 1 98.06 91 LEU A N 1
ATOM 696 C CA . LEU A 1 91 ? 13.461 -5.387 -14.336 1 98.06 91 LEU A CA 1
ATOM 697 C C . LEU A 1 91 ? 14.789 -5.93 -13.828 1 98.06 91 LEU A C 1
ATOM 699 O O . LEU A 1 91 ? 15.148 -5.719 -12.664 1 98.06 91 LEU A O 1
ATOM 703 N N . ASP A 1 92 ? 15.547 -6.605 -14.672 1 98.38 92 ASP A N 1
ATOM 704 C CA . ASP A 1 92 ? 16.828 -7.18 -14.258 1 98.38 92 ASP A CA 1
ATOM 705 C C . ASP A 1 92 ? 17.828 -6.086 -13.867 1 98.38 92 ASP A C 1
ATOM 707 O O . ASP A 1 92 ? 18.531 -6.207 -12.867 1 98.38 92 ASP A O 1
ATOM 711 N N . ALA A 1 93 ? 17.828 -5.082 -14.625 1 98.44 93 ALA A N 1
ATOM 712 C CA . ALA A 1 93 ? 18.703 -3.951 -14.312 1 98.44 93 ALA A CA 1
ATOM 713 C C . ALA A 1 93 ? 18.281 -3.285 -13 1 98.44 93 ALA A C 1
ATOM 715 O O . ALA A 1 93 ? 19.125 -2.867 -12.211 1 98.44 93 ALA A O 1
ATOM 716 N N . HIS A 1 94 ? 16.984 -3.172 -12.852 1 98.56 94 HIS A N 1
ATOM 717 C CA . HIS A 1 94 ? 16.484 -2.604 -11.602 1 98.56 94 HIS A CA 1
ATOM 718 C C . HIS A 1 94 ? 16.906 -3.439 -10.406 1 98.56 94 HIS A C 1
ATOM 720 O O . HIS A 1 94 ? 17.312 -2.893 -9.375 1 98.56 94 HIS A O 1
ATOM 726 N N . CYS A 1 95 ? 16.828 -4.688 -10.508 1 98.81 95 CYS A N 1
ATOM 727 C CA . CYS A 1 95 ? 17.234 -5.598 -9.445 1 98.81 95 CYS A CA 1
ATOM 728 C C . CYS A 1 95 ? 18.719 -5.422 -9.125 1 98.81 95 CYS A C 1
ATOM 730 O O . CYS A 1 95 ? 19.094 -5.367 -7.953 1 98.81 95 CYS A O 1
ATOM 732 N N . GLU A 1 96 ? 19.516 -5.316 -10.125 1 98.69 96 GLU A N 1
ATOM 733 C CA . GLU A 1 96 ? 20.953 -5.156 -9.914 1 98.69 96 GLU A CA 1
ATOM 734 C C . GLU A 1 96 ? 21.266 -3.842 -9.203 1 98.69 96 GLU A C 1
ATOM 736 O O . GLU A 1 96 ? 22.156 -3.783 -8.359 1 98.69 96 GLU A O 1
ATOM 741 N N . LYS A 1 97 ? 20.578 -2.865 -9.578 1 98.44 97 LYS A N 1
ATOM 742 C CA . LYS A 1 97 ? 20.734 -1.585 -8.891 1 98.44 97 LYS A CA 1
ATOM 743 C C . LYS A 1 97 ? 20.359 -1.701 -7.414 1 98.44 97 LYS A C 1
ATOM 745 O O . LYS A 1 97 ? 21.078 -1.179 -6.551 1 98.44 97 LYS A O 1
ATOM 750 N N . ALA A 1 98 ? 19.234 -2.297 -7.133 1 98.75 98 ALA A N 1
ATOM 751 C CA . ALA A 1 98 ? 18.812 -2.52 -5.758 1 98.75 98 ALA A CA 1
ATOM 752 C C . ALA A 1 98 ? 19.859 -3.303 -4.973 1 98.75 98 ALA A C 1
ATOM 754 O O . ALA A 1 98 ? 20.219 -2.926 -3.852 1 98.75 98 ALA A O 1
ATOM 755 N N . ARG A 1 99 ? 20.344 -4.348 -5.605 1 98.75 99 ARG A N 1
ATOM 756 C CA . ARG A 1 99 ? 21.375 -5.176 -4.988 1 98.75 99 ARG A CA 1
ATOM 757 C C . ARG A 1 99 ? 22.625 -4.348 -4.668 1 98.75 99 ARG A C 1
ATOM 759 O O . ARG A 1 99 ? 23.172 -4.445 -3.568 1 98.75 99 ARG A O 1
ATOM 766 N N . ALA A 1 100 ? 23.078 -3.584 -5.578 1 98.75 100 ALA A N 1
ATOM 767 C CA . ALA A 1 100 ? 24.266 -2.76 -5.422 1 98.75 100 ALA A CA 1
ATOM 768 C C . ALA A 1 100 ? 24.094 -1.748 -4.293 1 98.75 100 ALA A C 1
ATOM 770 O O . ALA A 1 100 ? 25.062 -1.387 -3.623 1 98.75 100 ALA A O 1
ATOM 771 N N . ALA A 1 101 ? 22.875 -1.378 -4.078 1 98.69 101 ALA A N 1
ATOM 772 C CA . ALA A 1 101 ? 22.578 -0.386 -3.049 1 98.69 101 ALA A CA 1
ATOM 773 C C . ALA A 1 101 ? 22.438 -1.043 -1.678 1 98.69 101 ALA A C 1
ATOM 775 O O . ALA A 1 101 ? 22.234 -0.358 -0.67 1 98.69 101 ALA A O 1
ATOM 776 N N . GLY A 1 102 ? 22.469 -2.363 -1.669 1 98.62 102 GLY A N 1
ATOM 777 C CA . GLY A 1 102 ? 22.484 -3.045 -0.385 1 98.62 102 GLY A CA 1
ATOM 778 C C . GLY A 1 102 ? 21.172 -3.732 -0.062 1 98.62 102 GLY A C 1
ATOM 779 O O . GLY A 1 102 ? 21 -4.258 1.039 1 98.62 102 GLY A O 1
ATOM 780 N N . ALA A 1 103 ? 20.219 -3.736 -0.996 1 98.81 103 ALA A N 1
ATOM 781 C CA . ALA A 1 103 ? 19 -4.5 -0.775 1 98.81 103 ALA A CA 1
ATOM 782 C C . ALA A 1 103 ? 19.297 -5.996 -0.681 1 98.81 103 ALA A C 1
ATOM 784 O O . ALA A 1 103 ? 20.125 -6.516 -1.42 1 98.81 103 ALA A O 1
ATOM 785 N N . GLU A 1 104 ? 18.625 -6.688 0.249 1 98.75 104 GLU A N 1
ATOM 786 C CA . GLU A 1 104 ? 18.625 -8.148 0.224 1 98.75 104 GLU A CA 1
ATOM 787 C C . GLU A 1 104 ? 17.641 -8.688 -0.812 1 98.75 104 GLU A C 1
ATOM 789 O O . GLU A 1 104 ? 16.438 -8.43 -0.722 1 98.75 104 GLU A O 1
ATOM 794 N N . ILE A 1 105 ? 18.141 -9.438 -1.773 1 98.81 105 ILE A N 1
ATOM 795 C CA . ILE A 1 105 ? 17.281 -10.031 -2.781 1 98.81 105 ILE A CA 1
ATOM 796 C C . ILE A 1 105 ? 16.688 -11.336 -2.252 1 98.81 105 ILE A C 1
ATOM 798 O O . ILE A 1 105 ? 17.406 -12.328 -2.105 1 98.81 105 ILE A O 1
ATOM 802 N N . LEU A 1 106 ? 15.398 -11.305 -1.961 1 98 106 LEU A N 1
ATOM 803 C CA . LEU A 1 106 ? 14.703 -12.453 -1.393 1 98 106 LEU A CA 1
ATOM 804 C C . LEU A 1 106 ? 14.289 -13.43 -2.484 1 98 106 LEU A C 1
ATOM 806 O O . LEU A 1 106 ? 14.18 -14.633 -2.232 1 98 106 LEU A O 1
ATOM 810 N N . GLU A 1 107 ? 13.945 -12.969 -3.531 1 97.94 107 GLU A N 1
ATOM 811 C CA . GLU A 1 107 ? 13.625 -13.719 -4.746 1 97.94 107 GLU A CA 1
ATOM 812 C C . GLU A 1 107 ? 14.281 -13.086 -5.969 1 97.94 107 GLU A C 1
ATOM 814 O O . GLU A 1 107 ? 14.062 -11.914 -6.266 1 97.94 107 GLU A O 1
ATOM 819 N N . GLU A 1 108 ? 15.109 -13.914 -6.633 1 98.81 108 GLU A N 1
ATOM 820 C CA . GLU A 1 108 ? 15.734 -13.438 -7.863 1 98.81 108 GLU A CA 1
ATOM 821 C C . GLU A 1 108 ? 14.703 -13.227 -8.969 1 98.81 108 GLU A C 1
ATOM 823 O O . GLU A 1 108 ? 13.602 -13.781 -8.906 1 98.81 108 GLU A O 1
ATOM 828 N N . PRO A 1 109 ? 15.062 -12.367 -9.961 1 98.75 109 PRO A N 1
ATOM 829 C CA . PRO A 1 109 ? 14.133 -12.203 -11.078 1 98.75 109 PRO A CA 1
ATOM 830 C C . PRO A 1 109 ? 13.688 -13.539 -11.672 1 98.75 109 PRO A C 1
ATOM 832 O O . PRO A 1 109 ? 14.523 -14.344 -12.094 1 98.75 109 PRO A O 1
ATOM 835 N N . THR A 1 110 ? 12.391 -13.703 -11.648 1 98.56 110 THR A N 1
ATOM 836 C CA . THR A 1 110 ? 11.805 -14.977 -12.039 1 98.56 110 THR A CA 1
ATOM 837 C C . THR A 1 110 ? 10.539 -14.758 -12.859 1 98.56 110 THR A C 1
ATOM 839 O O . THR A 1 110 ? 9.719 -13.898 -12.531 1 98.56 110 THR A O 1
ATOM 842 N N . ASP A 1 111 ? 10.406 -15.57 -13.945 1 97.25 111 ASP A N 1
ATOM 843 C CA . ASP A 1 111 ? 9.172 -15.562 -14.719 1 97.25 111 ASP A CA 1
ATOM 844 C C . ASP A 1 111 ? 8.117 -16.453 -14.078 1 97.25 111 ASP A C 1
ATOM 846 O O . ASP A 1 111 ? 8.414 -17.594 -13.688 1 97.25 111 ASP A O 1
ATOM 850 N N . HIS A 1 112 ? 6.891 -15.922 -13.969 1 96.56 112 HIS A N 1
ATOM 851 C CA . HIS A 1 112 ? 5.809 -16.703 -13.375 1 96.56 112 HIS A CA 1
ATOM 852 C C . HIS A 1 112 ? 4.793 -17.125 -14.43 1 96.56 112 HIS A C 1
ATOM 854 O O . HIS A 1 112 ? 4.648 -16.469 -15.461 1 96.56 112 HIS A O 1
ATOM 860 N N . PHE A 1 113 ? 4.023 -18.156 -14.18 1 93.62 113 PHE A N 1
ATOM 861 C CA . PHE A 1 113 ? 3.119 -18.781 -15.133 1 93.62 113 PHE A CA 1
ATOM 862 C C . PHE A 1 113 ? 2.025 -17.812 -15.562 1 93.62 113 PHE A C 1
ATOM 864 O O . PHE A 1 113 ? 1.413 -18 -16.625 1 93.62 113 PHE A O 1
ATOM 871 N N . TYR A 1 114 ? 1.811 -16.781 -14.75 1 93.69 114 TYR A N 1
ATOM 872 C CA . TYR A 1 114 ? 0.708 -15.875 -15.047 1 93.69 114 TYR A CA 1
ATOM 873 C C . TYR A 1 114 ? 1.191 -14.68 -15.859 1 93.69 114 TYR A C 1
ATOM 875 O O . TYR A 1 114 ? 0.456 -13.703 -16.047 1 93.69 114 TYR A O 1
ATOM 883 N N . GLY A 1 115 ? 2.477 -14.695 -16.281 1 95 115 GLY A N 1
ATOM 884 C CA . GLY A 1 115 ? 2.93 -13.773 -17.312 1 95 115 GLY A CA 1
ATOM 885 C C . GLY A 1 115 ? 3.723 -12.602 -16.75 1 95 115 GLY A C 1
ATOM 886 O O . GLY A 1 115 ? 4.031 -11.656 -17.484 1 95 115 GLY A O 1
ATOM 887 N N . GLU A 1 116 ? 4.07 -12.68 -15.492 1 96.25 116 GLU A N 1
ATOM 888 C CA . GLU A 1 116 ? 4.859 -11.617 -14.875 1 96.25 116 GLU A CA 1
ATOM 889 C C . GLU A 1 116 ? 6.281 -12.086 -14.586 1 96.25 116 GLU A C 1
ATOM 891 O O . GLU A 1 116 ? 6.5 -13.258 -14.258 1 96.25 116 GLU A O 1
ATOM 896 N N . ARG A 1 117 ? 7.234 -11.203 -14.805 1 97.94 117 ARG A N 1
ATOM 897 C CA . ARG A 1 117 ? 8.57 -11.344 -14.227 1 97.94 117 ARG A CA 1
ATOM 898 C C . ARG A 1 117 ? 8.711 -10.5 -12.969 1 97.94 117 ARG A C 1
ATOM 900 O O . ARG A 1 117 ? 8.352 -9.32 -12.961 1 97.94 117 ARG A O 1
ATOM 907 N N . GLN A 1 118 ? 9.164 -11.164 -11.922 1 98.44 118 GLN A N 1
ATOM 908 C CA . GLN A 1 118 ? 9.156 -10.477 -10.633 1 98.44 118 GLN A CA 1
ATOM 909 C C . GLN A 1 118 ? 10.438 -10.742 -9.859 1 98.44 118 GLN A C 1
ATOM 911 O O . GLN A 1 118 ? 11.078 -11.781 -10.047 1 98.44 118 GLN A O 1
ATOM 916 N N . TYR A 1 119 ? 10.859 -9.789 -9.008 1 98.69 119 TYR A N 1
ATOM 917 C CA . TYR A 1 119 ? 11.812 -10.031 -7.934 1 98.69 119 TYR A CA 1
ATOM 918 C C . TYR A 1 119 ? 11.336 -9.406 -6.629 1 98.69 119 TYR A C 1
ATOM 920 O O . TYR A 1 119 ? 10.469 -8.531 -6.641 1 98.69 119 TYR A O 1
ATOM 928 N N . ARG A 1 120 ? 11.812 -9.898 -5.555 1 98.38 120 ARG A N 1
ATOM 929 C CA . ARG A 1 120 ? 11.484 -9.398 -4.223 1 98.38 120 ARG A CA 1
ATOM 930 C C . ARG A 1 120 ? 12.75 -8.984 -3.473 1 98.38 120 ARG A C 1
ATOM 932 O O . ARG A 1 120 ? 13.766 -9.68 -3.533 1 98.38 120 ARG A O 1
ATOM 939 N N . ALA A 1 121 ? 12.625 -7.895 -2.832 1 98.69 121 ALA A N 1
ATOM 940 C CA . ALA A 1 121 ? 13.773 -7.363 -2.107 1 98.69 121 ALA A CA 1
ATOM 941 C C . ALA A 1 121 ? 13.367 -6.863 -0.723 1 98.69 121 ALA A C 1
ATOM 943 O O . ALA A 1 121 ? 12.203 -6.508 -0.5 1 98.69 121 ALA A O 1
ATOM 944 N N . ARG A 1 122 ? 14.289 -6.898 0.157 1 98.56 122 ARG A N 1
ATOM 945 C CA . ARG A 1 122 ? 14.148 -6.336 1.496 1 98.56 122 ARG A CA 1
ATOM 946 C C . ARG A 1 122 ? 15.023 -5.098 1.663 1 98.56 122 ARG A C 1
ATOM 948 O O . ARG A 1 122 ? 16.203 -5.117 1.322 1 98.56 122 ARG A O 1
ATOM 955 N N . ASP A 1 123 ? 14.43 -4.027 2.133 1 98.69 123 ASP A N 1
ATOM 956 C CA . ASP A 1 123 ? 15.18 -2.781 2.293 1 98.69 123 ASP A CA 1
ATOM 957 C C . ASP A 1 123 ? 15.906 -2.746 3.635 1 98.69 123 ASP A C 1
ATOM 959 O O . ASP A 1 123 ? 15.844 -3.703 4.406 1 98.69 123 ASP A O 1
ATOM 963 N N . PRO A 1 124 ? 16.609 -1.708 4.027 1 98.25 124 PRO A N 1
ATOM 964 C CA . PRO A 1 124 ? 17.531 -1.706 5.176 1 98.25 124 PRO A CA 1
ATOM 965 C C . PRO A 1 124 ? 16.797 -1.918 6.504 1 98.25 124 PRO A C 1
ATOM 967 O O . PRO A 1 124 ? 17.391 -2.422 7.461 1 98.25 124 PRO A O 1
ATOM 970 N N . GLU A 1 125 ? 15.555 -1.517 6.57 1 98.44 125 GLU A N 1
ATOM 971 C CA . GLU A 1 125 ? 14.875 -1.702 7.848 1 98.44 125 GLU A CA 1
ATOM 972 C C . GLU A 1 125 ? 13.93 -2.9 7.797 1 98.44 125 GLU A C 1
ATOM 974 O O . GLU A 1 125 ? 13.18 -3.148 8.742 1 98.44 125 GLU A O 1
ATOM 979 N N . GLY A 1 126 ? 13.875 -3.57 6.633 1 98.25 126 GLY A N 1
ATOM 980 C CA . GLY A 1 126 ? 13.203 -4.859 6.637 1 98.25 126 GLY A CA 1
ATOM 981 C C . GLY A 1 126 ? 11.922 -4.867 5.832 1 98.25 126 GLY A C 1
ATOM 982 O O . GLY A 1 126 ? 11.266 -5.902 5.707 1 98.25 126 GLY A O 1
ATOM 983 N N . HIS A 1 127 ? 11.492 -3.758 5.301 1 98.69 127 HIS A N 1
ATOM 984 C CA . HIS A 1 127 ? 10.312 -3.771 4.445 1 98.69 127 HIS A CA 1
ATOM 985 C C . HIS A 1 127 ? 10.531 -4.648 3.217 1 98.69 127 HIS A C 1
ATOM 987 O O . HIS A 1 127 ? 11.594 -4.594 2.592 1 98.69 127 HIS A O 1
ATOM 993 N N . VAL A 1 128 ? 9.516 -5.387 2.891 1 98.25 128 VAL A N 1
ATOM 994 C CA . VAL A 1 128 ? 9.578 -6.246 1.714 1 98.25 128 VAL A CA 1
ATOM 995 C C . VAL A 1 128 ? 8.883 -5.566 0.539 1 98.25 128 VAL A C 1
ATOM 997 O O . VAL A 1 128 ? 7.77 -5.055 0.681 1 98.25 128 VAL A O 1
ATOM 1000 N N . TRP A 1 129 ? 9.539 -5.547 -0.582 1 98.69 129 TRP A N 1
ATOM 1001 C CA . TRP A 1 129 ? 9.078 -4.969 -1.838 1 98.69 129 TRP A CA 1
ATOM 1002 C C . TRP A 1 129 ? 9.031 -6.02 -2.941 1 98.69 129 TRP A C 1
ATOM 1004 O O . TRP A 1 129 ? 9.945 -6.844 -3.057 1 98.69 129 TRP A O 1
ATOM 1014 N N . THR A 1 130 ? 7.961 -5.984 -3.676 1 98.44 130 THR A N 1
ATOM 1015 C CA . THR A 1 130 ? 7.898 -6.797 -4.887 1 98.44 130 THR A CA 1
ATOM 1016 C C . THR A 1 130 ? 7.852 -5.914 -6.129 1 98.44 130 THR A C 1
ATOM 1018 O O . THR A 1 130 ? 7.039 -4.988 -6.207 1 98.44 130 THR A O 1
ATOM 1021 N N . PHE A 1 131 ? 8.758 -6.16 -7.02 1 98.75 131 PHE A N 1
ATOM 1022 C CA . PHE A 1 131 ? 8.805 -5.48 -8.312 1 98.75 131 PHE A CA 1
ATOM 1023 C C . PHE A 1 131 ? 8.438 -6.441 -9.438 1 98.75 131 PHE A C 1
ATOM 1025 O O . PHE A 1 131 ? 8.93 -7.57 -9.484 1 98.75 131 PHE A O 1
ATOM 1032 N N . THR A 1 132 ? 7.586 -5.938 -10.297 1 98.19 132 THR A N 1
ATOM 1033 C CA . THR A 1 132 ? 7.055 -6.852 -11.305 1 98.19 132 THR A CA 1
ATOM 1034 C C . THR A 1 132 ? 6.957 -6.168 -12.664 1 98.19 132 THR A C 1
ATOM 1036 O O . THR A 1 132 ? 6.926 -4.938 -12.742 1 98.19 132 THR A O 1
ATOM 1039 N N . ARG A 1 133 ? 7.02 -6.926 -13.703 1 97.38 133 ARG A N 1
ATOM 1040 C CA . ARG A 1 133 ? 6.828 -6.496 -15.086 1 97.38 133 ARG A CA 1
ATOM 1041 C C . ARG A 1 133 ? 6.117 -7.57 -15.898 1 97.38 133 ARG A C 1
ATOM 1043 O O . ARG A 1 133 ? 6.445 -8.758 -15.797 1 97.38 133 ARG A O 1
ATOM 1050 N N . THR A 1 134 ? 5.148 -7.102 -16.703 1 96.38 134 THR A N 1
ATOM 1051 C CA . THR A 1 134 ? 4.473 -8.031 -17.609 1 96.38 134 THR A CA 1
ATOM 1052 C C . THR A 1 134 ? 5.391 -8.438 -18.75 1 96.38 134 THR A C 1
ATOM 1054 O O . THR A 1 134 ? 5.949 -7.582 -19.438 1 96.38 134 THR A O 1
ATOM 1057 N N . VAL A 1 135 ? 5.5 -9.781 -18.938 1 96.38 135 VAL A N 1
ATOM 1058 C CA . VAL A 1 135 ? 6.402 -10.219 -19.984 1 96.38 135 VAL A CA 1
ATOM 1059 C C . VAL A 1 135 ? 5.641 -11.078 -21 1 96.38 135 VAL A C 1
ATOM 1061 O O . VAL A 1 135 ? 6.141 -11.352 -22.094 1 96.38 135 VAL A O 1
ATOM 1064 N N . ARG A 1 136 ? 4.477 -11.398 -20.688 1 94.19 136 ARG A N 1
ATOM 1065 C CA . ARG A 1 136 ? 3.596 -12.102 -21.609 1 94.19 136 ARG A CA 1
ATOM 1066 C C . ARG A 1 136 ? 2.145 -12.039 -21.141 1 94.19 136 ARG A C 1
ATOM 1068 O O . ARG A 1 136 ? 1.877 -11.852 -19.953 1 94.19 136 ARG A O 1
ATOM 1075 N N . VAL A 1 137 ? 1.248 -12.094 -22.109 1 94.88 137 VAL A N 1
ATOM 1076 C CA . VAL A 1 137 ? -0.172 -12.195 -21.797 1 94.88 137 VAL A CA 1
ATOM 1077 C C . VAL A 1 137 ? -0.607 -13.664 -21.844 1 94.88 137 VAL A C 1
ATOM 1079 O O . VAL A 1 137 ? -0.458 -14.328 -22.859 1 94.88 137 VAL A O 1
ATOM 1082 N N . VAL A 1 138 ? -1.122 -14.102 -20.703 1 95.94 138 VAL A N 1
ATOM 1083 C CA . VAL A 1 138 ? -1.499 -15.5 -20.594 1 95.94 138 VAL A CA 1
ATOM 1084 C C . VAL A 1 138 ? -3.016 -15.617 -20.453 1 95.94 138 VAL A C 1
ATOM 1086 O O . VAL A 1 138 ? -3.6 -15.07 -19.516 1 95.94 138 VAL A O 1
ATOM 1089 N N . PRO A 1 139 ? -3.682 -16.344 -21.406 1 95.19 139 PRO A N 1
ATOM 1090 C CA . PRO A 1 139 ? -5.117 -16.562 -21.219 1 95.19 139 PRO A CA 1
ATOM 1091 C C . PRO A 1 139 ? -5.438 -17.344 -19.938 1 95.19 139 PRO A C 1
ATOM 1093 O O . PRO A 1 139 ? -4.605 -18.125 -19.469 1 95.19 139 PRO A O 1
ATOM 1096 N N . LYS A 1 140 ? -6.633 -17.125 -19.422 1 94.5 140 LYS A N 1
ATOM 1097 C CA . LYS A 1 140 ? -7.035 -17.75 -18.156 1 94.5 140 LYS A CA 1
ATOM 1098 C C . LYS A 1 140 ? -6.879 -19.266 -18.219 1 94.5 140 LYS A C 1
ATOM 1100 O O . LYS A 1 140 ? -6.344 -19.875 -17.281 1 94.5 140 LYS A O 1
ATOM 1105 N N . ASP A 1 141 ? -7.402 -19.828 -19.344 1 94.75 141 ASP A N 1
ATOM 1106 C CA . ASP A 1 141 ? -7.375 -21.281 -19.453 1 94.75 141 ASP A CA 1
ATOM 1107 C C . ASP A 1 141 ? -5.941 -21.812 -19.406 1 94.75 141 ASP A C 1
ATOM 1109 O O . ASP A 1 141 ? -5.676 -22.859 -18.797 1 94.75 141 ASP A O 1
ATOM 1113 N N . GLU A 1 142 ? -5.066 -21.188 -20.031 1 96 142 GLU A N 1
ATOM 1114 C CA . GLU A 1 142 ? -3.66 -21.578 -20 1 96 142 GLU A CA 1
ATOM 1115 C C . GLU A 1 142 ? -3.07 -21.422 -18.609 1 96 142 GLU A C 1
ATOM 1117 O O . GLU A 1 142 ? -2.324 -22.281 -18.141 1 96 142 GLU A O 1
ATOM 1122 N N . ALA A 1 143 ? -3.365 -20.297 -17.922 1 94.5 143 ALA A N 1
ATOM 1123 C CA . ALA A 1 143 ? -2.883 -20.078 -16.562 1 94.5 143 ALA A CA 1
ATOM 1124 C C . ALA A 1 143 ? -3.336 -21.203 -15.633 1 94.5 143 ALA A C 1
ATOM 1126 O O . ALA A 1 143 ? -2.551 -21.703 -14.82 1 94.5 143 ALA A O 1
ATOM 1127 N N . GLU A 1 144 ? -4.594 -21.609 -15.766 1 95.38 144 GLU A N 1
ATOM 1128 C CA . GLU A 1 144 ? -5.129 -22.688 -14.945 1 95.38 144 GLU A CA 1
ATOM 1129 C C . GLU A 1 144 ? -4.449 -24.016 -15.258 1 95.38 144 GLU A C 1
ATOM 1131 O O . GLU A 1 144 ? -4.125 -24.781 -14.352 1 95.38 144 GLU A O 1
ATOM 1136 N N . ARG A 1 145 ? -4.207 -24.219 -16.5 1 95.56 145 ARG A N 1
ATOM 1137 C CA . ARG A 1 145 ? -3.541 -25.438 -16.922 1 95.56 145 ARG A CA 1
ATOM 1138 C C . ARG A 1 145 ? -2.113 -25.5 -16.391 1 95.56 145 ARG A C 1
ATOM 1140 O O . ARG A 1 145 ? -1.679 -26.531 -15.875 1 95.56 145 ARG A O 1
ATOM 1147 N N . LEU A 1 146 ? -1.44 -24.438 -16.438 1 93.38 146 LEU A N 1
ATOM 1148 C CA . LEU A 1 146 ? -0.035 -24.375 -16.047 1 93.38 146 LEU A CA 1
ATOM 1149 C C . LEU A 1 146 ? 0.118 -24.484 -14.531 1 93.38 146 LEU A C 1
ATOM 1151 O O . LEU A 1 146 ? 1.122 -25 -14.039 1 93.38 146 LEU A O 1
ATOM 1155 N N . SER A 1 147 ? -0.851 -24.062 -13.758 1 92.88 147 SER A N 1
ATOM 1156 C CA . SER A 1 147 ? -0.7 -23.953 -12.312 1 92.88 147 SER A CA 1
ATOM 1157 C C . SER A 1 147 ? -1.48 -25.047 -11.594 1 92.88 147 SER A C 1
ATOM 1159 O O . SER A 1 147 ? -1.189 -25.375 -10.445 1 92.88 147 SER A O 1
ATOM 1161 N N . GLY A 1 148 ? -2.486 -25.547 -12.25 1 94.81 148 GLY A N 1
ATOM 1162 C CA . GLY A 1 148 ? -3.412 -26.453 -11.594 1 94.81 148 GLY A CA 1
ATOM 1163 C C . GLY A 1 148 ? -4.348 -25.75 -10.625 1 94.81 148 GLY A C 1
ATOM 1164 O O . GLY A 1 148 ? -4.965 -26.406 -9.773 1 94.81 148 GLY A O 1
ATOM 1165 N N . LEU A 1 149 ? -4.43 -24.5 -10.742 1 95.31 149 LEU A N 1
ATOM 1166 C CA . LEU A 1 149 ? -5.266 -23.688 -9.859 1 95.31 149 LEU A CA 1
ATOM 1167 C C . LEU A 1 149 ? -6.566 -23.297 -10.555 1 95.31 149 LEU A C 1
ATOM 1169 O O . LEU A 1 149 ? -6.668 -23.359 -11.781 1 95.31 149 LEU A O 1
ATOM 1173 N N . ARG A 1 150 ? -7.555 -22.984 -9.703 1 95.5 150 ARG A N 1
ATOM 1174 C CA . ARG A 1 150 ? -8.812 -22.438 -10.203 1 95.5 150 ARG A CA 1
ATOM 1175 C C . ARG A 1 150 ? -8.859 -20.922 -10.047 1 95.5 150 ARG A C 1
ATOM 1177 O O . ARG A 1 150 ? -8.578 -20.406 -8.969 1 95.5 150 ARG A O 1
ATOM 1184 N N . ILE A 1 151 ? -9.25 -20.234 -11.117 1 95.81 151 ILE A N 1
ATOM 1185 C CA . ILE A 1 151 ? -9.148 -18.781 -11.117 1 95.81 151 ILE A CA 1
ATOM 1186 C C . ILE A 1 151 ? -10.516 -18.172 -11.438 1 95.81 151 ILE A C 1
ATOM 1188 O O . ILE A 1 151 ? -11.148 -18.547 -12.43 1 95.81 151 ILE A O 1
ATOM 1192 N N . GLU A 1 152 ? -10.961 -17.328 -10.539 1 94.25 152 GLU A N 1
ATOM 1193 C CA . GLU A 1 152 ? -12.109 -16.469 -10.805 1 94.25 152 GLU A CA 1
ATOM 1194 C C . GLU A 1 152 ? -11.672 -15.016 -11.016 1 94.25 152 GLU A C 1
ATOM 1196 O O . GLU A 1 152 ? -10.953 -14.453 -10.18 1 94.25 152 GLU A O 1
ATOM 1201 N N . GLY A 1 153 ? -12.133 -14.406 -12.07 1 89.44 153 GLY A N 1
ATOM 1202 C CA . GLY A 1 153 ? -11.695 -13.062 -12.375 1 89.44 153 GLY A CA 1
ATOM 1203 C C . GLY A 1 153 ? -10.32 -13.016 -13.023 1 89.44 153 GLY A C 1
ATOM 1204 O O . GLY A 1 153 ? -9.305 -13.211 -12.344 1 89.44 153 GLY A O 1
ATOM 1205 N N . TRP A 1 154 ? -10.352 -13.117 -14.297 1 83.81 154 TRP A N 1
ATOM 1206 C CA . TRP A 1 154 ? -9.141 -13.055 -15.102 1 83.81 154 TRP A CA 1
ATOM 1207 C C . TRP A 1 154 ? -9.195 -11.891 -16.094 1 83.81 154 TRP A C 1
ATOM 1209 O O . TRP A 1 154 ? -10.258 -11.594 -16.641 1 83.81 154 TRP A O 1
ATOM 1219 N N . HIS A 1 155 ? -8.125 -11.195 -16.25 1 68.62 155 HIS A N 1
ATOM 1220 C CA . HIS A 1 155 ? -7.887 -10.047 -17.109 1 68.62 155 HIS A CA 1
ATOM 1221 C C . HIS A 1 155 ? -9.062 -9.078 -17.094 1 68.62 155 HIS A C 1
ATOM 1223 O O . HIS A 1 155 ? -10.18 -9.469 -16.734 1 68.62 155 HIS A O 1
ATOM 1229 N N . ARG A 1 156 ? -8.844 -7.758 -16.766 1 63.84 156 ARG A N 1
ATOM 1230 C CA . ARG A 1 156 ? -9.922 -6.789 -16.938 1 63.84 156 ARG A CA 1
ATOM 1231 C C . ARG A 1 156 ? -9.945 -6.25 -18.359 1 63.84 156 ARG A C 1
ATOM 1233 O O . ARG A 1 156 ? -8.914 -6.191 -19.031 1 63.84 156 ARG A O 1
ATOM 1240 N N . MET B 1 1 ? 9.422 -4.469 -27.281 1 57.47 1 MET B N 1
ATOM 1241 C CA . MET B 1 1 ? 8.391 -3.488 -26.969 1 57.47 1 MET B CA 1
ATOM 1242 C C . MET B 1 1 ? 7.727 -3.812 -25.641 1 57.47 1 MET B C 1
ATOM 1244 O O . MET B 1 1 ? 7.629 -4.98 -25.25 1 57.47 1 MET B O 1
ATOM 1248 N N . ALA B 1 2 ? 7.438 -2.785 -24.812 1 72.94 2 ALA B N 1
ATOM 1249 C CA . ALA B 1 2 ? 6.824 -3.018 -23.516 1 72.94 2 ALA B CA 1
ATOM 1250 C C . ALA B 1 2 ? 5.457 -3.68 -23.656 1 72.94 2 ALA B C 1
ATOM 1252 O O . ALA B 1 2 ? 4.68 -3.322 -24.547 1 72.94 2 ALA B O 1
ATOM 1253 N N . ILE B 1 3 ? 5.184 -4.805 -23.141 1 86.75 3 ILE B N 1
ATOM 1254 C CA . ILE B 1 3 ? 3.906 -5.508 -23.125 1 86.75 3 ILE B CA 1
ATOM 1255 C C . ILE B 1 3 ? 2.973 -4.855 -22.109 1 86.75 3 ILE B C 1
ATOM 1257 O O . ILE B 1 3 ? 3.365 -4.605 -20.969 1 86.75 3 ILE B O 1
ATOM 1261 N N . ASP B 1 4 ? 1.762 -4.523 -22.609 1 90.12 4 ASP B N 1
ATOM 1262 C CA . ASP B 1 4 ? 0.781 -3.908 -21.719 1 90.12 4 ASP B CA 1
ATOM 1263 C C . ASP B 1 4 ? 0.279 -4.91 -20.688 1 90.12 4 ASP B C 1
ATOM 1265 O O . ASP B 1 4 ? 0.055 -6.078 -21 1 90.12 4 ASP B O 1
ATOM 1269 N N . ASP B 1 5 ? 0.117 -4.469 -19.469 1 92.31 5 ASP B N 1
ATOM 1270 C CA . ASP B 1 5 ? -0.463 -5.281 -18.406 1 92.31 5 ASP B CA 1
ATOM 1271 C C . ASP B 1 5 ? -1.928 -5.598 -18.703 1 92.31 5 ASP B C 1
ATOM 1273 O O . ASP B 1 5 ? -2.779 -4.707 -18.672 1 92.31 5 ASP B O 1
ATOM 1277 N N . PRO B 1 6 ? -2.24 -6.797 -18.922 1 93 6 PRO B N 1
ATOM 1278 C CA . PRO B 1 6 ? -3.619 -7.141 -19.281 1 93 6 PRO B CA 1
ATOM 1279 C C . PRO B 1 6 ? -4.602 -6.918 -18.141 1 93 6 PRO B C 1
ATOM 1281 O O . PRO B 1 6 ? -5.816 -6.902 -18.359 1 93 6 PRO B O 1
ATOM 1284 N N . PHE B 1 7 ? -4.125 -6.738 -16.922 1 93.56 7 PHE B N 1
ATOM 1285 C CA . PHE B 1 7 ? -4.984 -6.543 -15.758 1 93.56 7 PHE B CA 1
ATOM 1286 C C . PHE B 1 7 ? -5.184 -5.059 -15.477 1 93.56 7 PHE B C 1
ATOM 1288 O O . PHE B 1 7 ? -6.023 -4.688 -14.656 1 93.56 7 PHE B O 1
ATOM 1295 N N . LYS B 1 8 ? -4.461 -4.242 -16.125 1 93.94 8 LYS B N 1
ATOM 1296 C CA . LYS B 1 8 ? -4.555 -2.793 -16 1 93.94 8 LYS B CA 1
ATOM 1297 C C . LYS B 1 8 ? -4.34 -2.35 -14.555 1 93.94 8 LYS B C 1
ATOM 1299 O O . LYS B 1 8 ? -5.125 -1.57 -14.016 1 93.94 8 LYS B O 1
ATOM 1304 N N . HIS B 1 9 ? -3.283 -2.844 -13.977 1 96.06 9 HIS B N 1
ATOM 1305 C CA . HIS B 1 9 ? -2.922 -2.43 -12.625 1 96.06 9 HIS B CA 1
ATOM 1306 C C . HIS B 1 9 ? -2.365 -1.011 -12.617 1 96.06 9 HIS B C 1
ATOM 1308 O O . HIS B 1 9 ? -1.643 -0.615 -13.531 1 96.06 9 HIS B O 1
ATOM 1314 N N . ALA B 1 10 ? -2.779 -0.317 -11.555 1 96.94 10 ALA B N 1
ATOM 1315 C CA . ALA B 1 10 ? -1.977 0.861 -11.234 1 96.94 10 ALA B CA 1
ATOM 1316 C C . ALA B 1 10 ? -0.521 0.479 -10.977 1 96.94 10 ALA B C 1
ATOM 1318 O O . ALA B 1 10 ? -0.217 -0.686 -10.711 1 96.94 10 ALA B O 1
ATOM 1319 N N . VAL B 1 11 ? 0.369 1.428 -11.023 1 97.44 11 VAL B N 1
ATOM 1320 C CA . VAL B 1 11 ? 1.801 1.185 -10.883 1 97.44 11 VAL B CA 1
ATOM 1321 C C . VAL B 1 11 ? 2.102 0.655 -9.484 1 97.44 11 VAL B C 1
ATOM 1323 O O . VAL B 1 11 ? 3.033 -0.131 -9.297 1 97.44 11 VAL B O 1
ATOM 1326 N N . LEU B 1 12 ? 1.345 1.123 -8.516 1 98.31 12 LEU B N 1
ATOM 1327 C CA . LEU B 1 12 ? 1.568 0.748 -7.129 1 98.31 12 LEU B CA 1
ATOM 1328 C C . LEU B 1 12 ? 0.353 0.024 -6.559 1 98.31 12 LEU B C 1
ATOM 1330 O O . LEU B 1 12 ? -0.785 0.437 -6.789 1 98.31 12 LEU B O 1
ATOM 1334 N N . GLY B 1 13 ? 0.571 -1.097 -5.898 1 98.44 13 GLY B N 1
ATOM 1335 C CA . GLY B 1 13 ? -0.422 -1.817 -5.113 1 98.44 13 GLY B CA 1
ATOM 1336 C C . GLY B 1 13 ? 0.064 -2.184 -3.727 1 98.44 13 GLY B C 1
ATOM 1337 O O . GLY B 1 13 ? 1.245 -2.021 -3.412 1 98.44 13 GLY B O 1
ATOM 1338 N N . SER B 1 14 ? -0.887 -2.576 -2.939 1 98.56 14 SER B N 1
ATOM 1339 C CA . SER B 1 14 ? -0.543 -2.977 -1.579 1 98.56 14 SER B CA 1
ATOM 1340 C C . SER B 1 14 ? -0.976 -4.414 -1.3 1 98.56 14 SER B C 1
ATOM 1342 O O . SER B 1 14 ? -2.119 -4.785 -1.575 1 98.56 14 SER B O 1
ATOM 1344 N N . GLY B 1 15 ? -0.036 -5.184 -0.823 1 98.38 15 GLY B N 1
ATOM 1345 C CA . GLY B 1 15 ? -0.405 -6.457 -0.219 1 98.38 15 GLY B CA 1
ATOM 1346 C C . GLY B 1 15 ? -0.818 -6.328 1.234 1 98.38 15 GLY B C 1
ATOM 1347 O O . GLY B 1 15 ? -0.093 -5.746 2.043 1 98.38 15 GLY B O 1
ATOM 1348 N N . VAL B 1 16 ? -1.94 -6.816 1.532 1 98.62 16 VAL B N 1
ATOM 1349 C CA . VAL B 1 16 ? -2.482 -6.828 2.887 1 98.62 16 VAL B CA 1
ATOM 1350 C C . VAL B 1 16 ? -2.707 -8.273 3.342 1 98.62 16 VAL B C 1
ATOM 1352 O O . VAL B 1 16 ? -3.443 -9.023 2.697 1 98.62 16 VAL B O 1
ATOM 1355 N N . PHE B 1 17 ? -2.082 -8.625 4.48 1 98.31 17 PHE B N 1
ATOM 1356 C CA . PHE B 1 17 ? -2.004 -10.039 4.812 1 98.31 17 PHE B CA 1
ATOM 1357 C C . PHE B 1 17 ? -2.857 -10.352 6.035 1 98.31 17 PHE B C 1
ATOM 1359 O O . PHE B 1 17 ? -2.844 -9.609 7.02 1 98.31 17 PHE B O 1
ATOM 1366 N N . TYR B 1 18 ? -3.572 -11.492 5.988 1 98.31 18 TYR B N 1
ATOM 1367 C CA . TYR B 1 18 ? -4.547 -11.867 7.004 1 98.31 18 TYR B CA 1
ATOM 1368 C C . TYR B 1 18 ? -4.348 -13.32 7.434 1 98.31 18 TYR B C 1
ATOM 1370 O O . TYR B 1 18 ? -3.816 -14.133 6.676 1 98.31 18 TYR B O 1
ATOM 1378 N N . LYS B 1 19 ? -4.77 -13.594 8.641 1 97.81 19 LYS B N 1
ATOM 1379 C CA . LYS B 1 19 ? -4.906 -14.984 9.07 1 97.81 19 LYS B CA 1
ATOM 1380 C C . LYS B 1 19 ? -6.023 -15.688 8.305 1 97.81 19 LYS B C 1
ATOM 1382 O O . LYS B 1 19 ? -5.898 -16.859 7.957 1 97.81 19 LYS B O 1
ATOM 1387 N N . ASP B 1 20 ? -7.098 -15.031 8.031 1 97.5 20 ASP B N 1
ATOM 1388 C CA . ASP B 1 20 ? -8.242 -15.531 7.27 1 97.5 20 ASP B CA 1
ATOM 1389 C C . ASP B 1 20 ? -8.57 -14.602 6.102 1 97.5 20 ASP B C 1
ATOM 1391 O O . ASP B 1 20 ? -9.492 -13.789 6.184 1 97.5 20 ASP B O 1
ATOM 1395 N N . PRO B 1 21 ? -7.898 -14.797 4.941 1 97.56 21 PRO B N 1
ATOM 1396 C CA . PRO B 1 21 ? -8.094 -13.875 3.818 1 97.56 21 PRO B CA 1
ATOM 1397 C C . PRO B 1 21 ? -9.508 -13.93 3.244 1 97.56 21 PRO B C 1
ATOM 1399 O O . PRO B 1 21 ? -10 -12.922 2.721 1 97.56 21 PRO B O 1
ATOM 1402 N N . ARG B 1 22 ? -10.188 -14.992 3.303 1 97.12 22 ARG B N 1
ATOM 1403 C CA . ARG B 1 22 ? -11.547 -15.078 2.781 1 97.12 22 ARG B CA 1
ATOM 1404 C C . ARG B 1 22 ? -12.5 -14.188 3.576 1 97.12 22 ARG B C 1
ATOM 1406 O O . ARG B 1 22 ? -13.305 -13.461 2.996 1 97.12 22 ARG B O 1
ATOM 1413 N N . ALA B 1 23 ? -12.398 -14.289 4.855 1 98 23 ALA B N 1
ATOM 1414 C CA . ALA 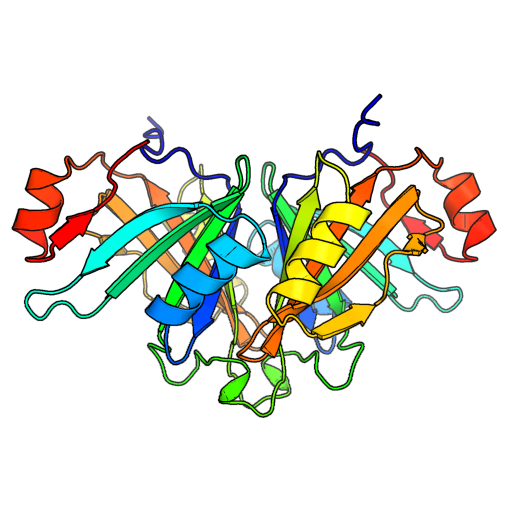B 1 23 ? -13.195 -13.406 5.703 1 98 23 ALA B CA 1
ATOM 1415 C C . ALA B 1 23 ? -12.844 -11.945 5.453 1 98 23 ALA B C 1
ATOM 1417 O O . ALA B 1 23 ? -13.727 -11.078 5.449 1 98 23 ALA B O 1
ATOM 1418 N N . ALA B 1 24 ? -11.578 -11.719 5.254 1 98.44 24 ALA B N 1
ATOM 1419 C CA . ALA B 1 24 ? -11.125 -10.352 4.988 1 98.44 24 ALA B CA 1
ATOM 1420 C C . ALA B 1 24 ? -11.742 -9.812 3.703 1 98.44 24 ALA B C 1
ATOM 1422 O O . ALA B 1 24 ? -12.195 -8.664 3.66 1 98.44 24 ALA B O 1
ATOM 1423 N N . LEU B 1 25 ? -11.734 -10.625 2.666 1 98.38 25 LEU B N 1
ATOM 1424 C CA . LEU B 1 25 ? -12.305 -10.211 1.39 1 98.38 25 LEU B CA 1
ATOM 1425 C C . LEU B 1 25 ? -13.758 -9.781 1.561 1 98.38 25 LEU B C 1
ATOM 1427 O O . LEU B 1 25 ? -14.148 -8.711 1.095 1 98.38 25 LEU B O 1
ATOM 1431 N N . ALA B 1 26 ? -14.516 -10.57 2.238 1 98.56 26 ALA B N 1
ATOM 1432 C CA . ALA B 1 26 ? -15.93 -10.281 2.453 1 98.56 26 ALA B CA 1
ATOM 1433 C C . ALA B 1 26 ? -16.109 -9.008 3.268 1 98.56 26 ALA B C 1
ATOM 1435 O O . ALA B 1 26 ? -16.953 -8.164 2.938 1 98.56 26 ALA B O 1
ATOM 1436 N N . TRP B 1 27 ? -15.344 -8.859 4.242 1 98.81 27 TRP B N 1
ATOM 1437 C CA . TRP B 1 27 ? -15.461 -7.707 5.129 1 98.81 27 TRP B CA 1
ATOM 1438 C C . TRP B 1 27 ? -15.055 -6.426 4.414 1 98.81 27 TRP B C 1
ATOM 1440 O O . TRP B 1 27 ? -15.742 -5.406 4.512 1 98.81 27 TRP B O 1
ATOM 1450 N N . LEU B 1 28 ? -13.898 -6.465 3.693 1 98.88 28 LEU B N 1
ATOM 1451 C CA . LEU B 1 28 ? -13.398 -5.293 2.986 1 98.88 28 LEU B CA 1
ATOM 1452 C C . LEU B 1 28 ? -14.406 -4.812 1.944 1 98.88 28 LEU B C 1
ATOM 1454 O O . LEU B 1 28 ? -14.539 -3.611 1.708 1 98.88 28 LEU B O 1
ATOM 1458 N N . GLN B 1 29 ? -15.047 -5.738 1.351 1 98.75 29 GLN B N 1
ATOM 1459 C CA . GLN B 1 29 ? -16.094 -5.383 0.4 1 98.75 29 GLN B CA 1
ATOM 1460 C C . GLN B 1 29 ? -17.266 -4.699 1.104 1 98.75 29 GLN B C 1
ATOM 1462 O O . GLN B 1 29 ? -17.719 -3.637 0.674 1 98.75 29 GLN B O 1
ATOM 1467 N N . ALA B 1 30 ? -17.719 -5.254 2.141 1 98.62 30 ALA B N 1
ATOM 1468 C CA . ALA B 1 30 ? -18.906 -4.758 2.846 1 98.62 30 ALA B CA 1
ATOM 1469 C C . ALA B 1 30 ? -18.609 -3.434 3.547 1 98.62 30 ALA B C 1
ATOM 1471 O O . ALA B 1 30 ? -19.422 -2.514 3.52 1 98.62 30 ALA B O 1
ATOM 1472 N N . ALA B 1 31 ? -17.469 -3.322 4.137 1 98.69 31 ALA B N 1
ATOM 1473 C CA . ALA B 1 31 ? -17.156 -2.203 5.027 1 98.69 31 ALA B CA 1
ATOM 1474 C C . ALA B 1 31 ? -16.578 -1.029 4.246 1 98.69 31 ALA B C 1
ATOM 1476 O O . ALA B 1 31 ? -17 0.116 4.43 1 98.69 31 ALA B O 1
ATOM 1477 N N . PHE B 1 32 ? -15.609 -1.352 3.365 1 98.62 32 PHE B N 1
ATOM 1478 C CA . PHE B 1 32 ? -14.836 -0.272 2.764 1 98.62 32 PHE B CA 1
ATOM 1479 C C . PHE B 1 32 ? -15.211 -0.092 1.297 1 98.62 32 PHE B C 1
ATOM 1481 O O . PHE B 1 32 ? -14.867 0.92 0.683 1 98.62 32 PHE B O 1
ATOM 1488 N N . GLY B 1 33 ? -15.875 -1.067 0.711 1 98.12 33 GLY B N 1
ATOM 1489 C CA . GLY B 1 33 ? -16.359 -0.906 -0.652 1 98.12 33 GLY B CA 1
ATOM 1490 C C . GLY B 1 33 ? -15.375 -1.416 -1.692 1 98.12 33 GLY B C 1
ATOM 1491 O O . GLY B 1 33 ? -15.5 -1.103 -2.879 1 98.12 33 GLY B O 1
ATOM 1492 N N . PHE B 1 34 ? -14.398 -2.195 -1.274 1 98.44 34 PHE B N 1
ATOM 1493 C CA . PHE B 1 34 ? -13.539 -2.857 -2.244 1 98.44 34 PHE B CA 1
ATOM 1494 C C . PHE B 1 34 ? -14.312 -3.896 -3.041 1 98.44 34 PHE B C 1
ATOM 1496 O O . PHE B 1 34 ? -15.266 -4.488 -2.533 1 98.44 34 PHE B O 1
ATOM 1503 N N . GLU B 1 35 ? -13.82 -4.125 -4.266 1 97.62 35 GLU B N 1
ATOM 1504 C CA . GLU B 1 35 ? -14.469 -5.121 -5.109 1 97.62 35 GLU B CA 1
ATOM 1505 C C . GLU B 1 35 ? -13.5 -6.234 -5.496 1 97.62 35 GLU B C 1
ATOM 1507 O O . GLU B 1 35 ? -12.422 -5.973 -6.039 1 97.62 35 GLU B O 1
ATOM 1512 N N . PRO B 1 36 ? -13.898 -7.508 -5.207 1 97 36 PRO B N 1
ATOM 1513 C CA . PRO B 1 36 ? -13.016 -8.586 -5.676 1 97 36 PRO B CA 1
ATOM 1514 C C . PRO B 1 36 ? -12.82 -8.562 -7.191 1 97 36 PRO B C 1
ATOM 1516 O O . PRO B 1 36 ? -13.773 -8.352 -7.941 1 97 36 PRO B O 1
ATOM 1519 N N . SER B 1 37 ? -11.57 -8.734 -7.602 1 97.31 37 SER B N 1
ATOM 1520 C CA . SER B 1 37 ? -11.289 -8.727 -9.031 1 97.31 37 SER B CA 1
ATOM 1521 C C . SER B 1 37 ? -10.625 -10.023 -9.477 1 97.31 37 SER B C 1
ATOM 1523 O O . SER B 1 37 ? -10.641 -10.359 -10.656 1 97.31 37 SER B O 1
ATOM 1525 N N . MET B 1 38 ? -10.016 -10.766 -8.555 1 97.19 38 MET B N 1
ATOM 1526 C CA . MET B 1 38 ? -9.375 -12.039 -8.844 1 97.19 38 MET B CA 1
ATOM 1527 C C . MET B 1 38 ? -9.336 -12.93 -7.602 1 97.19 38 MET B C 1
ATOM 1529 O O . MET B 1 38 ? -8.914 -12.484 -6.535 1 97.19 38 MET B O 1
ATOM 1533 N N . LEU B 1 39 ? -9.805 -14.094 -7.719 1 97.06 39 LEU B N 1
ATOM 1534 C CA . LEU B 1 39 ? -9.703 -15.117 -6.688 1 97.06 39 LEU B CA 1
ATOM 1535 C C . LEU B 1 39 ? -9.062 -16.391 -7.246 1 97.06 39 LEU B C 1
ATOM 1537 O O . LEU B 1 39 ? -9.57 -16.969 -8.203 1 97.06 39 LEU B O 1
ATOM 1541 N N . VAL B 1 40 ? -7.965 -16.75 -6.691 1 97.06 40 VAL B N 1
ATOM 1542 C CA . VAL B 1 40 ? -7.227 -17.938 -7.109 1 97.06 40 VAL B CA 1
ATOM 1543 C C . VAL B 1 40 ? -7.234 -18.969 -5.988 1 97.06 40 VAL B C 1
ATOM 1545 O O . VAL B 1 40 ? -6.781 -18.703 -4.875 1 97.06 40 VAL B O 1
ATOM 1548 N N . SER B 1 41 ? -7.723 -20.156 -6.289 1 96.12 41 SER B N 1
ATOM 1549 C CA . SER B 1 41 ? -7.836 -21.219 -5.285 1 96.12 41 SER B CA 1
ATOM 1550 C C . SER B 1 41 ? -7.18 -22.5 -5.758 1 96.12 41 SER B C 1
ATOM 1552 O O . SER B 1 41 ? -7.043 -22.734 -6.961 1 96.12 41 SER B O 1
ATOM 1554 N N . ASP B 1 42 ? -6.719 -23.25 -4.773 1 95.06 42 ASP B N 1
ATOM 1555 C CA . ASP B 1 42 ? -6.195 -24.578 -5.125 1 95.06 42 ASP B CA 1
ATOM 1556 C C . ASP B 1 42 ? -7.324 -25.594 -5.262 1 95.06 42 ASP B C 1
ATOM 1558 O O . ASP B 1 42 ? -8.5 -25.234 -5.176 1 95.06 42 ASP B O 1
ATOM 1562 N N . ALA B 1 43 ? -6.938 -26.844 -5.555 1 91.06 43 ALA B N 1
ATOM 1563 C CA . ALA B 1 43 ? -7.906 -27.906 -5.828 1 91.06 43 ALA B CA 1
ATOM 1564 C C . ALA B 1 43 ? -8.812 -28.141 -4.625 1 91.06 43 ALA B C 1
ATOM 1566 O O . ALA B 1 43 ? -9.977 -28.516 -4.781 1 91.06 43 ALA B O 1
ATOM 1567 N N . GLY B 1 44 ? -8.336 -27.859 -3.453 1 92.94 44 GLY B N 1
ATOM 1568 C CA . GLY B 1 44 ? -9.109 -28.062 -2.236 1 92.94 44 GLY B CA 1
ATOM 1569 C C . GLY B 1 44 ? -9.961 -26.859 -1.875 1 92.94 44 GLY B C 1
ATOM 1570 O O . GLY B 1 44 ? -10.672 -26.875 -0.871 1 92.94 44 GLY B O 1
ATOM 1571 N N . GLY B 1 45 ? -9.844 -25.828 -2.609 1 91.31 45 GLY B N 1
ATOM 1572 C CA . GLY B 1 45 ? -10.672 -24.656 -2.389 1 91.31 45 GLY B CA 1
ATOM 1573 C C . GLY B 1 45 ? -10.008 -23.609 -1.518 1 91.31 45 GLY B C 1
ATOM 1574 O O . GLY B 1 45 ? -10.594 -22.562 -1.249 1 91.31 45 GLY B O 1
ATOM 1575 N N . ARG B 1 46 ? -8.836 -23.953 -1.143 1 92.69 46 ARG B N 1
ATOM 1576 C CA . ARG B 1 46 ? -8.109 -22.984 -0.327 1 92.69 46 ARG B CA 1
ATOM 1577 C C . ARG B 1 46 ? -7.676 -21.781 -1.16 1 92.69 46 ARG B C 1
ATOM 1579 O O . ARG B 1 46 ? -7.129 -21.953 -2.252 1 92.69 46 ARG B O 1
ATOM 1586 N N . LEU B 1 47 ? -7.902 -20.578 -0.636 1 95.88 47 LEU B N 1
ATOM 1587 C CA . LEU B 1 47 ? -7.496 -19.359 -1.316 1 95.88 47 LEU B CA 1
ATOM 1588 C C . LEU B 1 47 ? -5.98 -19.203 -1.307 1 95.88 47 LEU B C 1
ATOM 1590 O O . LEU B 1 47 ? -5.359 -19.203 -0.242 1 95.88 47 LEU B O 1
ATOM 1594 N N . VAL B 1 48 ? -5.402 -19.031 -2.488 1 94.44 48 VAL B N 1
ATOM 1595 C CA . VAL B 1 48 ? -3.953 -18.938 -2.627 1 94.44 48 VAL B CA 1
ATOM 1596 C C . VAL B 1 48 ? -3.555 -17.5 -2.928 1 94.44 48 VAL B C 1
ATOM 1598 O O . VAL B 1 48 ? -2.438 -17.078 -2.615 1 94.44 48 VAL B O 1
ATOM 1601 N N . HIS B 1 49 ? -4.414 -16.812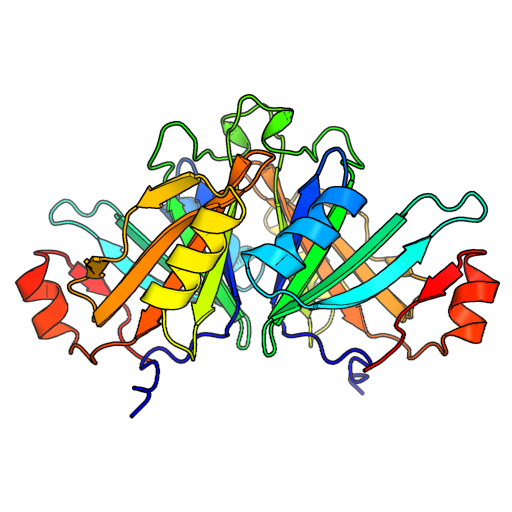 -3.602 1 96.38 49 HIS B N 1
ATOM 1602 C CA . HIS B 1 49 ? -4.191 -15.43 -4.004 1 96.38 49 HIS B CA 1
ATOM 1603 C C . HIS B 1 49 ? -5.512 -14.711 -4.27 1 96.38 49 HIS B C 1
ATOM 1605 O O . HIS B 1 49 ? -6.465 -15.32 -4.77 1 96.38 49 HIS B O 1
ATOM 1611 N N . ALA B 1 50 ? -5.559 -13.484 -3.945 1 98.06 50 ALA B N 1
ATOM 1612 C CA . ALA B 1 50 ? -6.738 -12.68 -4.27 1 98.06 50 ALA B CA 1
ATOM 1613 C C . ALA B 1 50 ? -6.359 -11.219 -4.5 1 98.06 50 ALA B C 1
ATOM 1615 O O . ALA B 1 50 ? -5.41 -10.711 -3.895 1 98.06 50 ALA B O 1
ATOM 1616 N N . GLU B 1 51 ? -7.109 -10.586 -5.348 1 98.12 51 GLU B N 1
ATOM 1617 C CA . GLU B 1 51 ? -6.996 -9.148 -5.566 1 98.12 51 GLU B CA 1
ATOM 1618 C C . GLU B 1 51 ? -8.352 -8.469 -5.457 1 98.12 51 GLU B C 1
ATOM 1620 O O . GLU B 1 51 ? -9.383 -9.055 -5.789 1 98.12 51 GLU B O 1
ATOM 1625 N N . MET B 1 52 ? -8.344 -7.258 -4.938 1 98.5 52 MET B N 1
ATOM 1626 C CA . MET B 1 52 ? -9.516 -6.383 -4.938 1 98.5 52 MET B CA 1
ATOM 1627 C C . MET B 1 52 ? -9.18 -5.031 -5.562 1 98.5 52 MET B C 1
ATOM 1629 O O . MET B 1 52 ? -8.016 -4.625 -5.598 1 98.5 52 MET B O 1
ATOM 1633 N N . ARG B 1 53 ? -10.234 -4.379 -6.043 1 97.88 53 ARG B N 1
ATOM 1634 C CA . ARG B 1 53 ? -10.102 -3.068 -6.672 1 97.88 53 ARG B CA 1
ATOM 1635 C C . ARG B 1 53 ? -10.836 -2 -5.867 1 97.88 53 ARG B C 1
ATOM 1637 O O . ARG B 1 53 ? -11.836 -2.291 -5.207 1 97.88 53 ARG B O 1
ATOM 1644 N N . PHE B 1 54 ? -10.406 -0.839 -5.887 1 97.75 54 PHE B N 1
ATOM 1645 C CA . PHE B 1 54 ? -11.031 0.402 -5.445 1 97.75 54 PHE B CA 1
ATOM 1646 C C . PHE B 1 54 ? -10.703 1.544 -6.398 1 97.75 54 PHE B C 1
ATOM 1648 O O . PHE B 1 54 ? -9.562 2.027 -6.43 1 97.75 54 PHE B O 1
ATOM 1655 N N . GLY B 1 55 ? -11.656 1.973 -7.191 1 95.25 55 GLY B N 1
ATOM 1656 C CA . GLY B 1 55 ? -11.305 2.826 -8.32 1 95.25 55 GLY B CA 1
ATOM 1657 C C . GLY B 1 55 ? -10.266 2.207 -9.234 1 95.25 55 GLY B C 1
ATOM 1658 O O . GLY B 1 55 ? -10.43 1.072 -9.688 1 95.25 55 GLY B O 1
ATOM 1659 N N . ASP B 1 56 ? -9.227 2.932 -9.516 1 95.12 56 ASP B N 1
ATOM 1660 C CA . ASP B 1 56 ? -8.164 2.412 -10.375 1 95.12 56 ASP B CA 1
ATOM 1661 C C . ASP B 1 56 ? -7.059 1.765 -9.547 1 95.12 56 ASP B C 1
ATOM 1663 O O . ASP B 1 56 ? -6.059 1.299 -10.094 1 95.12 56 ASP B O 1
ATOM 1667 N N . GLY B 1 57 ? -7.223 1.743 -8.273 1 97.31 57 GLY B N 1
ATOM 1668 C CA . GLY B 1 57 ? -6.242 1.1 -7.41 1 97.31 57 GLY B CA 1
ATOM 1669 C C . GLY B 1 57 ? -6.543 -0.366 -7.156 1 97.31 57 GLY B C 1
ATOM 1670 O O . GLY B 1 57 ? -7.609 -0.858 -7.523 1 97.31 57 GLY B O 1
ATOM 1671 N N . TYR B 1 58 ? -5.543 -1.062 -6.586 1 98 58 TYR B N 1
ATOM 1672 C CA . TYR B 1 58 ? -5.746 -2.471 -6.273 1 98 58 TYR B CA 1
ATOM 1673 C C . TYR B 1 58 ? -4.938 -2.881 -5.047 1 98 58 TYR B C 1
ATOM 1675 O O . TYR B 1 58 ? -3.947 -2.232 -4.703 1 98 58 TYR B O 1
ATOM 1683 N N . ILE B 1 59 ? -5.445 -3.918 -4.395 1 98.75 59 ILE B N 1
ATOM 1684 C CA . ILE B 1 59 ? -4.723 -4.566 -3.305 1 98.75 59 ILE B CA 1
ATOM 1685 C C . ILE B 1 59 ? -4.691 -6.078 -3.535 1 98.75 59 ILE B C 1
ATOM 1687 O O . ILE B 1 59 ? -5.562 -6.625 -4.211 1 98.75 59 ILE B O 1
ATOM 1691 N N . ILE B 1 60 ? -3.619 -6.621 -3.059 1 98.44 60 ILE B N 1
ATOM 1692 C CA . ILE B 1 60 ? -3.531 -8.07 -2.908 1 98.44 60 ILE B CA 1
ATOM 1693 C C . ILE B 1 60 ? -3.941 -8.469 -1.493 1 98.44 60 ILE B C 1
ATOM 1695 O O . ILE B 1 60 ? -3.52 -7.844 -0.518 1 98.44 60 ILE B O 1
ATOM 1699 N N . VAL B 1 61 ? -4.84 -9.391 -1.384 1 98.31 61 VAL B N 1
ATOM 1700 C CA . VAL B 1 61 ? -5.312 -9.898 -0.102 1 98.31 61 VAL B CA 1
ATOM 1701 C C . VAL B 1 61 ? -4.945 -11.375 0.031 1 98.31 61 VAL B C 1
ATOM 1703 O O . VAL B 1 61 ? -5.59 -12.242 -0.572 1 98.31 61 VAL B O 1
ATOM 1706 N N . ASP B 1 62 ? -3.93 -11.656 0.875 1 97.44 62 ASP B N 1
ATOM 1707 C CA . ASP B 1 62 ? -3.436 -13.023 0.984 1 97.44 62 ASP B CA 1
ATOM 1708 C C . ASP B 1 62 ? -3.238 -13.422 2.445 1 97.44 62 ASP B C 1
ATOM 1710 O O . ASP B 1 62 ? -3.33 -12.586 3.342 1 97.44 62 ASP B O 1
ATOM 1714 N N . SER B 1 63 ? -2.965 -14.75 2.621 1 96.38 63 SER B N 1
ATOM 1715 C CA . SER B 1 63 ? -2.621 -15.266 3.939 1 96.38 63 SER B CA 1
ATOM 1716 C C . SER B 1 63 ? -1.183 -14.922 4.312 1 96.38 63 SER B C 1
ATOM 1718 O O . SER B 1 63 ? -0.417 -14.438 3.477 1 96.38 63 SER B O 1
ATOM 1720 N N . GLU B 1 64 ? -0.889 -15.102 5.566 1 95.19 64 GLU B N 1
ATOM 1721 C CA . GLU B 1 64 ? 0.513 -15.133 5.969 1 95.19 64 GLU B CA 1
ATOM 1722 C C . GLU B 1 64 ? 1.267 -16.25 5.25 1 95.19 64 GLU B C 1
ATOM 1724 O O . GLU B 1 64 ? 0.889 -17.422 5.336 1 95.19 64 GLU B O 1
ATOM 1729 N N . TRP B 1 65 ? 2.328 -15.977 4.469 1 89 65 TRP B N 1
ATOM 1730 C CA . TRP B 1 65 ? 2.881 -16.984 3.58 1 89 65 TRP B CA 1
ATOM 1731 C C . TRP B 1 65 ? 4.367 -17.203 3.854 1 89 65 TRP B C 1
ATOM 1733 O O . TRP B 1 65 ? 5 -18.062 3.242 1 89 65 TRP B O 1
ATOM 1743 N N . ASP B 1 66 ? 4.973 -16.422 4.645 1 90 66 ASP B N 1
ATOM 1744 C CA . ASP B 1 66 ? 6.379 -16.5 5.035 1 90 66 ASP B CA 1
ATOM 1745 C C . ASP B 1 66 ? 6.566 -16.094 6.496 1 90 66 ASP B C 1
ATOM 1747 O O . ASP B 1 66 ? 5.672 -15.492 7.102 1 90 66 ASP B O 1
ATOM 1751 N N . GLU B 1 67 ? 7.695 -16.453 7.004 1 90 67 GLU B N 1
ATOM 1752 C CA . GLU B 1 67 ? 7.977 -16.141 8.406 1 90 67 GLU B CA 1
ATOM 1753 C C . GLU B 1 67 ? 7.992 -14.625 8.641 1 90 67 GLU B C 1
ATOM 1755 O O . GLU B 1 67 ? 7.691 -14.164 9.742 1 90 67 GLU B O 1
ATOM 1760 N N . HIS B 1 68 ? 8.242 -13.891 7.633 1 92.88 68 HIS B N 1
ATOM 1761 C CA . HIS B 1 68 ? 8.367 -12.453 7.824 1 92.88 68 HIS B CA 1
ATOM 1762 C C . HIS B 1 68 ? 7.121 -11.719 7.34 1 92.88 68 HIS B C 1
ATOM 1764 O O . HIS B 1 68 ? 7.113 -10.492 7.246 1 92.88 68 HIS B O 1
ATOM 1770 N N . ILE B 1 69 ? 6.086 -12.469 6.941 1 96.5 69 ILE B N 1
ATOM 1771 C CA . ILE B 1 69 ? 4.816 -11.891 6.52 1 96.5 69 ILE B CA 1
ATOM 1772 C C . ILE B 1 69 ? 3.719 -12.281 7.508 1 96.5 69 ILE B C 1
ATOM 1774 O O . ILE B 1 69 ? 3.453 -13.469 7.711 1 96.5 69 ILE B O 1
ATOM 1778 N N . ALA B 1 70 ? 3.104 -11.258 8.047 1 97.06 70 ALA B N 1
ATOM 1779 C CA . ALA B 1 70 ? 2.152 -11.531 9.125 1 97.06 70 ALA B CA 1
ATOM 1780 C C . ALA B 1 70 ? 0.968 -10.57 9.062 1 97.06 70 ALA B C 1
ATOM 1782 O O . ALA B 1 70 ? 1.085 -9.461 8.539 1 97.06 70 ALA B O 1
ATOM 1783 N N . SER B 1 71 ? -0.184 -11.078 9.578 1 97.88 71 SER B N 1
ATOM 1784 C CA . SER B 1 71 ? -1.269 -10.172 9.93 1 97.88 71 SER B CA 1
ATOM 1785 C C . SER B 1 71 ? -0.92 -9.352 11.164 1 97.88 71 SER B C 1
ATOM 1787 O O . SER B 1 71 ? -0.175 -9.805 12.031 1 97.88 71 SER B O 1
ATOM 1789 N N . PRO B 1 72 ? -1.462 -8.141 11.242 1 97.62 72 PRO B N 1
ATOM 1790 C CA . PRO B 1 72 ? -1.309 -7.438 12.523 1 97.62 72 PRO B CA 1
ATOM 1791 C C . PRO B 1 72 ? -1.788 -8.266 13.711 1 97.62 72 PRO B C 1
ATOM 1793 O O . PRO B 1 72 ? -1.228 -8.164 14.805 1 97.62 72 PRO B O 1
ATOM 1796 N N . ALA B 1 73 ? -2.754 -9.109 13.531 1 96.88 73 ALA B N 1
ATOM 1797 C CA . ALA B 1 73 ? -3.287 -9.969 14.586 1 96.88 73 ALA B CA 1
ATOM 1798 C C . ALA B 1 73 ? -2.213 -10.914 15.125 1 96.88 73 ALA B C 1
ATOM 1800 O O . ALA B 1 73 ? -2.309 -11.398 16.25 1 96.88 73 ALA B O 1
ATOM 1801 N N . SER B 1 74 ? -1.192 -11.156 14.375 1 95.69 74 SER B N 1
ATOM 1802 C CA . SER B 1 74 ? -0.158 -12.117 14.742 1 95.69 74 SER B CA 1
ATOM 1803 C C . SER B 1 74 ? 1.059 -11.414 15.344 1 95.69 74 SER B C 1
ATOM 1805 O O . SER B 1 74 ? 2.018 -12.07 15.758 1 95.69 74 SER B O 1
ATOM 1807 N N . VAL B 1 75 ? 1.088 -10.102 15.336 1 94.69 75 VAL B N 1
ATOM 1808 C CA . VAL B 1 75 ? 2.27 -9.383 15.797 1 94.69 75 VAL B CA 1
ATOM 1809 C C . VAL B 1 75 ? 1.86 -8.305 16.797 1 94.69 75 VAL B C 1
ATOM 1811 O O . VAL B 1 75 ? 2.436 -7.211 16.812 1 94.69 75 VAL B O 1
ATOM 1814 N N . GLY B 1 76 ? 0.884 -8.539 17.578 1 92.5 76 GLY B N 1
ATOM 1815 C CA . GLY B 1 76 ? 0.494 -7.672 18.672 1 92.5 76 GLY B CA 1
ATOM 1816 C C . GLY B 1 76 ? -0.209 -6.406 18.219 1 92.5 76 GLY B C 1
ATOM 1817 O O . GLY B 1 76 ? -0.113 -5.367 18.875 1 92.5 76 GLY B O 1
ATOM 1818 N N . GLY B 1 77 ? -0.786 -6.422 17.031 1 95 77 GLY B N 1
ATOM 1819 C CA . GLY B 1 77 ? -1.582 -5.297 16.562 1 95 77 GLY B CA 1
ATOM 1820 C C . GLY B 1 77 ? -0.756 -4.234 15.859 1 95 77 GLY B C 1
ATOM 1821 O O . GLY B 1 77 ? -1.283 -3.189 15.469 1 95 77 GLY B O 1
ATOM 1822 N N . ARG B 1 78 ? 0.548 -4.469 15.695 1 95.88 78 ARG B N 1
ATOM 1823 C CA . ARG B 1 78 ? 1.419 -3.482 15.062 1 95.88 78 ARG B CA 1
ATOM 1824 C C . ARG B 1 78 ? 1.297 -3.541 13.539 1 95.88 78 ARG B C 1
ATOM 1826 O O . ARG B 1 78 ? 1.056 -4.609 12.969 1 95.88 78 ARG B O 1
ATOM 1833 N N . ASN B 1 79 ? 1.367 -2.383 12.953 1 98.12 79 ASN B N 1
ATOM 1834 C CA . ASN B 1 79 ? 1.389 -2.219 11.5 1 98.12 79 ASN B CA 1
ATOM 1835 C C . ASN B 1 79 ? 2.719 -1.646 11.023 1 98.12 79 ASN B C 1
ATOM 1837 O O . ASN B 1 79 ? 3.193 -0.64 11.555 1 98.12 79 ASN B O 1
ATOM 1841 N N . THR B 1 80 ? 3.256 -2.297 10.055 1 97.81 80 THR B N 1
ATOM 1842 C CA . THR B 1 80 ? 4.512 -1.779 9.523 1 97.81 80 THR B CA 1
ATOM 1843 C C . THR B 1 80 ? 4.258 -0.903 8.305 1 97.81 80 THR B C 1
ATOM 1845 O O . THR B 1 80 ? 5.129 -0.133 7.891 1 97.81 80 THR B O 1
ATOM 1848 N N . GLN B 1 81 ? 3.127 -1.069 7.648 1 97.31 81 GLN B N 1
ATOM 1849 C CA . GLN B 1 81 ? 2.592 -0.235 6.578 1 97.31 81 GLN B CA 1
ATOM 1850 C C . GLN B 1 81 ? 1.114 0.073 6.805 1 97.31 81 GLN B C 1
ATOM 1852 O O . GLN B 1 81 ? 0.467 -0.555 7.645 1 97.31 81 GLN B O 1
ATOM 1857 N N . ALA B 1 82 ? 0.645 1.068 6.145 1 97.5 82 ALA B N 1
ATOM 1858 C CA . ALA B 1 82 ? -0.779 1.393 6.148 1 97.5 82 ALA B CA 1
ATOM 1859 C C . ALA B 1 82 ? -1.264 1.747 4.742 1 97.5 82 ALA B C 1
ATOM 1861 O O . ALA B 1 82 ? -0.486 2.217 3.91 1 97.5 82 ALA B O 1
ATOM 1862 N N . VAL B 1 83 ? -2.525 1.475 4.52 1 98.38 83 VAL B N 1
ATOM 1863 C CA . VAL B 1 83 ? -3.092 1.772 3.207 1 98.38 83 VAL B CA 1
ATOM 1864 C C . VAL B 1 83 ? -3.842 3.102 3.258 1 98.38 83 VAL B C 1
ATOM 1866 O O . VAL B 1 83 ? -4.613 3.35 4.188 1 98.38 83 VAL B O 1
ATOM 1869 N N . TYR B 1 84 ? -3.6 3.928 2.303 1 98.31 84 TYR B N 1
ATOM 1870 C CA . TYR B 1 84 ? -4.281 5.199 2.105 1 98.31 84 TYR B CA 1
ATOM 1871 C C . TYR B 1 84 ? -5.191 5.148 0.883 1 98.31 84 TYR B C 1
ATOM 1873 O O . TYR B 1 84 ? -4.758 4.766 -0.206 1 98.31 84 TYR B O 1
ATOM 1881 N N . ILE B 1 85 ? -6.449 5.52 1.085 1 98.62 85 ILE B N 1
ATOM 1882 C CA . ILE B 1 85 ? -7.422 5.492 0 1 98.62 85 ILE B CA 1
ATOM 1883 C C . ILE B 1 85 ? -8.055 6.871 -0.167 1 98.62 85 ILE B C 1
ATOM 1885 O O . ILE B 1 85 ? -8.539 7.461 0.802 1 98.62 85 ILE B O 1
ATOM 1889 N N . ARG B 1 86 ? -8.039 7.363 -1.372 1 97.62 86 ARG B N 1
ATOM 1890 C CA . ARG B 1 86 ? -8.711 8.617 -1.682 1 97.62 86 ARG B CA 1
ATOM 1891 C C . ARG B 1 86 ? -10.141 8.367 -2.154 1 97.62 86 ARG B C 1
ATOM 1893 O O . ARG B 1 86 ? -10.359 7.645 -3.129 1 97.62 86 ARG B O 1
ATOM 1900 N N . LEU B 1 87 ? -11.016 8.992 -1.456 1 97.06 87 LEU B N 1
ATOM 1901 C CA . LEU B 1 87 ? -12.438 8.82 -1.755 1 97.06 87 LEU B CA 1
ATOM 1902 C C . LEU B 1 87 ? -12.93 9.914 -2.695 1 97.06 87 LEU B C 1
ATOM 1904 O O . LEU B 1 87 ? -12.516 11.07 -2.586 1 97.06 87 LEU B O 1
ATOM 1908 N N . GLN B 1 88 ? -13.773 9.484 -3.615 1 88.06 88 GLN B N 1
ATOM 1909 C CA . GLN B 1 88 ? -14.445 10.438 -4.488 1 88.06 88 GLN B CA 1
ATOM 1910 C C . GLN B 1 88 ? -15.859 10.742 -3.996 1 88.06 88 GLN B C 1
ATOM 1912 O O . GLN B 1 88 ? -16.469 11.727 -4.418 1 88.06 88 GLN B O 1
ATOM 1917 N N . GLN B 1 89 ? -16.297 9.938 -3.141 1 85.31 89 GLN B N 1
ATOM 1918 C CA . GLN B 1 89 ? -17.656 10.07 -2.629 1 85.31 89 GLN B CA 1
ATOM 1919 C C . GLN B 1 89 ? -17.656 10.68 -1.23 1 85.31 89 GLN B C 1
ATOM 1921 O O . GLN B 1 89 ? -16.641 11.203 -0.772 1 85.31 89 GLN B O 1
ATOM 1926 N N . ASP B 1 90 ? -18.844 10.648 -0.568 1 94 90 ASP B N 1
ATOM 1927 C CA . ASP B 1 90 ? -19.078 11.211 0.761 1 94 90 ASP B CA 1
ATOM 1928 C C . ASP B 1 90 ? -18.266 10.461 1.816 1 94 90 ASP B C 1
ATOM 1930 O O . ASP B 1 90 ? -18.609 9.328 2.174 1 94 90 ASP B O 1
ATOM 1934 N N . LEU B 1 91 ? -17.25 11.156 2.334 1 98.06 91 LEU B N 1
ATOM 1935 C CA . LEU B 1 91 ? -16.328 10.555 3.301 1 98.06 91 LEU B CA 1
ATOM 1936 C C . LEU B 1 91 ? -17.062 10.219 4.598 1 98.06 91 LEU B C 1
ATOM 1938 O O . LEU B 1 91 ? -16.828 9.156 5.188 1 98.06 91 LEU B O 1
ATOM 1942 N N . ASP B 1 92 ? -17.953 11.086 5.062 1 98.38 92 ASP B N 1
ATOM 1943 C CA . ASP B 1 92 ? -18.672 10.852 6.309 1 98.38 92 ASP B CA 1
ATOM 1944 C C . ASP B 1 92 ? -19.578 9.625 6.203 1 98.38 92 ASP B C 1
ATOM 1946 O O . ASP B 1 92 ? -19.641 8.812 7.125 1 98.38 92 ASP B O 1
ATOM 1950 N N . ALA B 1 93 ? -20.188 9.508 5.121 1 98.44 93 ALA B N 1
ATOM 1951 C CA . ALA B 1 93 ? -21.031 8.336 4.887 1 98.44 93 ALA B CA 1
ATOM 1952 C C . ALA B 1 93 ? -20.188 7.066 4.828 1 98.44 93 ALA B C 1
ATOM 1954 O O . ALA B 1 93 ? -20.609 6.02 5.332 1 98.44 93 ALA B O 1
ATOM 1955 N N . HIS B 1 94 ? -19.062 7.191 4.188 1 98.56 94 HIS B N 1
ATOM 1956 C CA . HIS B 1 94 ? -18.156 6.051 4.129 1 98.56 94 HIS B CA 1
ATOM 1957 C C . HIS B 1 94 ? -17.719 5.625 5.527 1 98.56 94 HIS B C 1
ATOM 1959 O O . HIS B 1 94 ? -17.688 4.43 5.832 1 98.56 94 HIS B O 1
ATOM 1965 N N . CYS B 1 95 ? -17.422 6.543 6.332 1 98.81 95 CYS B N 1
ATOM 1966 C CA . CYS B 1 95 ? -17.016 6.266 7.707 1 98.81 95 CYS B CA 1
ATOM 1967 C C . CYS B 1 95 ? -18.125 5.562 8.469 1 98.81 95 CYS B C 1
ATOM 1969 O O . CYS B 1 95 ? -17.875 4.59 9.188 1 98.81 95 CYS B O 1
ATOM 1971 N N . GLU B 1 96 ? -19.312 6.016 8.312 1 98.75 96 GLU B N 1
ATOM 1972 C CA . GLU B 1 96 ? -20.453 5.414 9.008 1 98.75 96 GLU B CA 1
ATOM 1973 C C . GLU B 1 96 ? -20.672 3.975 8.555 1 98.75 96 GLU B C 1
ATOM 1975 O O . GLU B 1 96 ? -21.016 3.107 9.367 1 98.75 96 GLU B O 1
ATOM 1980 N N . LYS B 1 97 ? -20.531 3.775 7.332 1 98.44 97 LYS B N 1
ATOM 1981 C CA . LYS B 1 97 ? -20.625 2.414 6.816 1 98.44 97 LYS B CA 1
ATOM 1982 C C . LYS B 1 97 ? -19.562 1.514 7.438 1 98.44 97 LYS B C 1
ATOM 1984 O O . LYS B 1 97 ? -19.844 0.381 7.828 1 98.44 97 LYS B O 1
ATOM 1989 N N . ALA B 1 98 ? -18.328 1.971 7.445 1 98.75 98 ALA B N 1
ATOM 1990 C CA . ALA B 1 98 ? -17.234 1.227 8.062 1 98.75 98 ALA B CA 1
ATOM 1991 C C . ALA B 1 98 ? -17.531 0.918 9.523 1 98.75 98 ALA B C 1
ATOM 1993 O O . ALA B 1 98 ? -17.359 -0.219 9.969 1 98.75 98 ALA B O 1
ATOM 1994 N N . ARG B 1 99 ? -18 1.945 10.211 1 98.75 99 ARG B N 1
ATOM 1995 C CA . ARG B 1 99 ? -18.359 1.792 11.617 1 98.75 99 ARG B CA 1
ATOM 1996 C C . ARG B 1 99 ? -19.438 0.726 11.797 1 98.75 99 ARG B C 1
ATOM 1998 O O . ARG B 1 99 ? -19.328 -0.136 12.672 1 98.75 99 ARG B O 1
ATOM 2005 N N . ALA B 1 100 ? -20.453 0.772 11.023 1 98.75 100 ALA B N 1
ATOM 2006 C CA . ALA B 1 100 ? -21.562 -0.162 11.094 1 98.75 100 ALA B CA 1
ATOM 2007 C C . ALA B 1 100 ? -21.109 -1.593 10.828 1 98.75 100 ALA B C 1
ATOM 2009 O O . ALA B 1 100 ? -21.672 -2.543 11.375 1 98.75 100 ALA B O 1
ATOM 2010 N N . ALA B 1 101 ? -20.062 -1.696 10.07 1 98.69 101 ALA B N 1
ATOM 2011 C CA . ALA B 1 101 ? -19.547 -3.012 9.711 1 98.69 101 ALA B CA 1
ATOM 2012 C C . ALA B 1 101 ? -18.594 -3.531 10.781 1 98.69 101 ALA B C 1
ATOM 2014 O O . ALA B 1 101 ? -18.094 -4.656 10.68 1 98.69 101 ALA B O 1
ATOM 2015 N N . GLY B 1 102 ? -18.297 -2.682 11.758 1 98.62 102 GLY B N 1
ATOM 2016 C CA . GLY B 1 102 ? -17.516 -3.162 12.883 1 98.62 102 GLY B CA 1
ATOM 2017 C C . GLY B 1 102 ? -16.094 -2.629 12.883 1 98.62 102 GLY B C 1
ATOM 2018 O O . GLY B 1 102 ? -15.266 -3.033 13.711 1 98.62 102 GLY B O 1
ATOM 2019 N N . ALA B 1 103 ? -15.766 -1.743 11.969 1 98.81 103 ALA B N 1
ATOM 2020 C CA . ALA B 1 103 ? -14.453 -1.111 12.008 1 98.81 103 ALA B CA 1
ATOM 2021 C C . ALA B 1 103 ? -14.289 -0.277 13.281 1 98.81 103 ALA B C 1
ATOM 2023 O O . ALA B 1 103 ? -15.227 0.395 13.711 1 98.81 103 ALA B O 1
ATOM 2024 N N . GLU B 1 104 ? -13.102 -0.333 13.891 1 98.69 104 GLU B N 1
ATOM 2025 C CA . GLU B 1 104 ? -12.766 0.633 14.938 1 98.69 104 GLU B CA 1
ATOM 2026 C C . GLU B 1 104 ? -12.328 1.965 14.328 1 98.69 104 GLU B C 1
ATOM 2028 O O . GLU B 1 104 ? -11.344 2.025 13.586 1 98.69 104 GLU B O 1
ATOM 2033 N N . ILE B 1 105 ? -13.039 3.023 14.664 1 98.81 105 ILE B N 1
ATOM 2034 C CA . ILE B 1 105 ? -12.672 4.344 14.164 1 98.81 105 ILE B CA 1
ATOM 2035 C C . ILE B 1 105 ? -11.602 4.957 15.07 1 98.81 105 ILE B C 1
ATOM 2037 O O . ILE B 1 105 ? -11.883 5.328 16.219 1 98.81 105 ILE B O 1
ATOM 2041 N N . LEU B 1 106 ? -10.398 5.039 14.539 1 98.06 106 LEU B N 1
ATOM 2042 C CA . LEU B 1 106 ? -9.258 5.547 15.289 1 98.06 106 LEU B CA 1
ATOM 2043 C C . LEU B 1 106 ? -9.219 7.07 15.266 1 98.06 106 LEU B C 1
ATOM 2045 O O . LEU B 1 106 ? -8.703 7.699 16.188 1 98.06 106 LEU B O 1
ATOM 2049 N N . GLU B 1 107 ? -9.57 7.609 14.258 1 97.94 107 GLU B N 1
ATOM 2050 C CA . GLU B 1 107 ? -9.727 9.047 14.047 1 97.94 107 GLU B CA 1
ATOM 2051 C C . GLU B 1 107 ? -11.039 9.359 13.328 1 97.94 107 GLU B C 1
ATOM 2053 O O . GLU B 1 107 ? -11.281 8.859 12.227 1 97.94 107 GLU B O 1
ATOM 2058 N N . GLU B 1 108 ? -11.852 10.172 13.992 1 98.81 108 GLU B N 1
ATOM 2059 C CA . GLU B 1 108 ? -13.102 10.602 13.367 1 98.81 108 GLU B CA 1
ATOM 2060 C C . GLU B 1 108 ? -12.836 11.5 12.164 1 98.81 108 GLU B C 1
ATOM 2062 O O . GLU B 1 108 ? -11.758 12.078 12.047 1 98.81 108 GLU B O 1
ATOM 2067 N N . PRO B 1 109 ? -13.836 11.562 11.242 1 98.75 109 PRO B N 1
ATOM 2068 C CA . PRO B 1 109 ? -13.656 12.492 10.125 1 98.75 109 PRO B CA 1
ATOM 2069 C C . PRO B 1 109 ? -13.258 13.891 10.578 1 98.75 109 PRO B C 1
ATOM 2071 O O . PRO B 1 109 ? -13.969 14.516 11.367 1 98.75 109 PRO B O 1
ATOM 2074 N N . THR B 1 110 ? -12.125 14.289 10.07 1 98.56 110 THR B N 1
ATOM 2075 C CA . THR B 1 110 ? -11.523 15.547 10.508 1 98.56 110 THR B CA 1
ATOM 2076 C C . THR B 1 110 ? -10.922 16.297 9.32 1 98.56 110 THR B C 1
ATOM 2078 O O . THR B 1 110 ? -10.281 15.703 8.461 1 98.56 110 THR B O 1
ATOM 2081 N N . ASP B 1 111 ? -11.164 17.641 9.312 1 97.25 111 ASP B N 1
ATOM 2082 C CA . ASP B 1 111 ? -10.508 18.484 8.312 1 97.25 111 ASP B CA 1
ATOM 2083 C C . ASP B 1 111 ? -9.102 18.859 8.758 1 97.25 111 ASP B C 1
ATOM 2085 O O . ASP B 1 111 ? -8.891 19.25 9.914 1 97.25 111 ASP B O 1
ATOM 2089 N N . HIS B 1 112 ? -8.148 18.734 7.812 1 96.38 112 HIS B N 1
ATOM 2090 C CA . HIS B 1 112 ? -6.766 19.078 8.133 1 96.38 112 HIS B CA 1
ATOM 2091 C C . HIS B 1 112 ? -6.344 20.359 7.426 1 96.38 112 HIS B C 1
ATOM 2093 O O . HIS B 1 112 ? -6.883 20.703 6.371 1 96.38 112 HIS B O 1
ATOM 2099 N N . PHE B 1 113 ? -5.34 21.047 7.91 1 93.31 113 PHE B N 1
ATOM 2100 C CA . PHE B 1 113 ? -4.91 22.375 7.453 1 93.31 113 PHE B CA 1
ATOM 2101 C C . PHE B 1 113 ? -4.426 22.312 6.012 1 93.31 113 PHE B C 1
ATOM 2103 O O . PHE B 1 113 ? -4.387 23.328 5.32 1 93.31 113 PHE B O 1
ATOM 2110 N N . TYR B 1 114 ? -4.082 21.094 5.559 1 93.5 114 TYR B N 1
ATOM 2111 C CA . TYR B 1 114 ? -3.527 20.984 4.215 1 93.5 114 TYR B CA 1
ATOM 2112 C C . TYR B 1 114 ? -4.617 20.656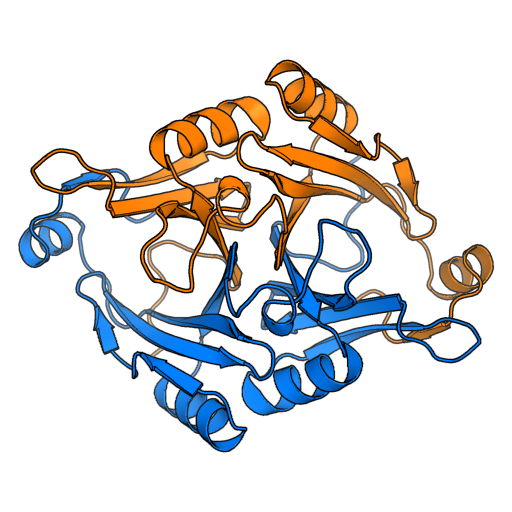 3.197 1 93.5 114 TYR B C 1
ATOM 2114 O O . TYR B 1 114 ? -4.32 20.328 2.047 1 93.5 114 TYR B O 1
ATOM 2122 N N . GLY B 1 115 ? -5.895 20.672 3.637 1 94.81 115 GLY B N 1
ATOM 2123 C CA . GLY B 1 115 ? -7 20.703 2.693 1 94.81 115 GLY B CA 1
ATOM 2124 C C . GLY B 1 115 ? -7.664 19.359 2.51 1 94.81 115 GLY B C 1
ATOM 2125 O O . GLY B 1 115 ? -8.5 19.188 1.618 1 94.81 115 GLY B O 1
ATOM 2126 N N . GLU B 1 116 ? -7.324 18.406 3.355 1 96.19 116 GLU B N 1
ATOM 2127 C CA . GLU B 1 116 ? -7.93 17.078 3.277 1 96.19 116 GLU B CA 1
ATOM 2128 C C . GLU B 1 116 ? -8.859 16.828 4.461 1 96.19 116 GLU B C 1
ATOM 2130 O O . GLU B 1 116 ? -8.602 17.297 5.57 1 96.19 116 GLU B O 1
ATOM 2135 N N . ARG B 1 117 ? -9.969 16.188 4.191 1 97.94 117 ARG B N 1
ATOM 2136 C CA . ARG B 1 117 ? -10.766 15.539 5.23 1 97.94 117 ARG B CA 1
ATOM 2137 C C . ARG B 1 117 ? -10.461 14.047 5.305 1 97.94 117 ARG B C 1
ATOM 2139 O O . ARG B 1 117 ? -10.43 13.359 4.277 1 97.94 117 ARG B O 1
ATOM 2146 N N . GLN B 1 118 ? -10.172 13.609 6.504 1 98.44 118 GLN B N 1
ATOM 2147 C CA . GLN B 1 118 ? -9.688 12.234 6.633 1 98.44 118 GLN B CA 1
ATOM 2148 C C . GLN B 1 118 ? -10.32 11.539 7.836 1 98.44 118 GLN B C 1
ATOM 2150 O O . GLN B 1 118 ? -10.695 12.195 8.812 1 98.44 118 GLN B O 1
ATOM 2155 N N . TYR B 1 119 ? -10.469 10.211 7.777 1 98.69 119 TYR B N 1
ATOM 2156 C CA . TYR B 1 119 ? -10.672 9.367 8.945 1 98.69 119 TYR B CA 1
ATOM 2157 C C . TYR B 1 119 ? -9.781 8.125 8.891 1 98.69 119 TYR B C 1
ATOM 2159 O O . TYR B 1 119 ? -9.273 7.773 7.82 1 98.69 119 TYR B O 1
ATOM 2167 N N . ARG B 1 120 ? -9.531 7.562 10 1 98.38 120 ARG B N 1
ATOM 2168 C CA . ARG B 1 120 ? -8.719 6.355 10.117 1 98.38 120 ARG B CA 1
ATOM 2169 C C . ARG B 1 120 ? -9.5 5.242 10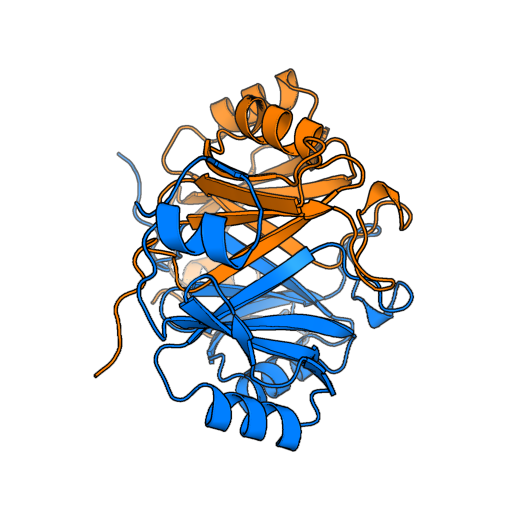.812 1 98.38 120 ARG B C 1
ATOM 2171 O O . ARG B 1 120 ? -10.211 5.492 11.789 1 98.38 120 ARG B O 1
ATOM 2178 N N . ALA B 1 121 ? -9.328 4.105 10.281 1 98.69 121 ALA B N 1
ATOM 2179 C CA . ALA B 1 121 ? -10.062 2.961 10.82 1 98.69 121 ALA B CA 1
ATOM 2180 C C . ALA B 1 121 ? -9.156 1.737 10.93 1 98.69 121 ALA B C 1
ATOM 2182 O O . ALA B 1 121 ? -8.164 1.62 10.211 1 98.69 121 ALA B O 1
ATOM 2183 N N . ARG B 1 122 ? -9.477 0.908 11.844 1 98.56 122 ARG B N 1
ATOM 2184 C CA . ARG B 1 122 ? -8.836 -0.389 12.023 1 98.56 122 ARG B CA 1
ATOM 2185 C C . ARG B 1 122 ? -9.781 -1.526 11.648 1 98.56 122 ARG B C 1
ATOM 2187 O O . ARG B 1 122 ? -10.93 -1.552 12.078 1 98.56 122 ARG B O 1
ATOM 2194 N N . ASP B 1 123 ? -9.312 -2.414 10.812 1 98.69 123 ASP B N 1
ATOM 2195 C CA . ASP B 1 123 ? -10.148 -3.52 10.352 1 98.69 123 ASP B CA 1
ATOM 2196 C C . ASP B 1 123 ? -10.109 -4.684 11.344 1 98.69 123 ASP B C 1
ATOM 2198 O O . ASP B 1 123 ? -9.445 -4.602 12.375 1 98.69 123 ASP B O 1
ATOM 2202 N N . PRO B 1 124 ? -10.758 -5.82 11.141 1 98.25 124 PRO B N 1
ATOM 2203 C CA . PRO B 1 124 ? -10.953 -6.867 12.148 1 98.25 124 PRO B CA 1
ATOM 2204 C C . PRO B 1 124 ? -9.633 -7.512 12.594 1 98.25 124 PRO B C 1
ATOM 2206 O O . PRO B 1 124 ? -9.539 -8.016 13.711 1 98.25 124 PRO B O 1
ATOM 2209 N N . GLU B 1 125 ? -8.648 -7.523 11.711 1 98.44 125 GLU B N 1
ATOM 2210 C CA . GLU B 1 125 ? -7.398 -8.156 12.125 1 98.44 125 GLU B CA 1
ATOM 2211 C C . GLU B 1 125 ? -6.348 -7.113 12.5 1 98.44 125 GLU B C 1
ATOM 2213 O O . GLU B 1 125 ? -5.195 -7.453 12.773 1 98.44 125 GLU B O 1
ATOM 2218 N N . GLY B 1 126 ? -6.73 -5.824 12.391 1 98.31 126 GLY B N 1
ATOM 2219 C CA . GLY B 1 126 ? -5.859 -4.824 12.992 1 98.31 126 GLY B CA 1
ATOM 2220 C C . GLY B 1 126 ? -5.184 -3.932 11.969 1 98.31 126 GLY B C 1
ATOM 2221 O O . GLY B 1 126 ? -4.453 -3.008 12.336 1 98.31 126 GLY B O 1
ATOM 2222 N N . HIS B 1 127 ? -5.352 -4.184 10.695 1 98.69 127 HIS B N 1
ATOM 2223 C CA . HIS B 1 127 ? -4.785 -3.275 9.703 1 98.69 127 HIS B CA 1
ATOM 2224 C C . HIS B 1 127 ? -5.367 -1.873 9.852 1 98.69 127 HIS B C 1
ATOM 2226 O O . HIS B 1 127 ? -6.574 -1.714 10.055 1 98.69 127 HIS B O 1
ATOM 2232 N N . VAL B 1 128 ? -4.512 -0.905 9.703 1 98.31 128 VAL B N 1
ATOM 2233 C CA . VAL B 1 128 ? -4.941 0.486 9.789 1 98.31 128 VAL B CA 1
ATOM 2234 C C . VAL B 1 128 ? -5.102 1.063 8.383 1 98.31 128 VAL B C 1
ATOM 2236 O O . VAL B 1 128 ? -4.223 0.907 7.535 1 98.31 128 VAL B O 1
ATOM 2239 N N . TRP B 1 129 ? -6.219 1.696 8.148 1 98.69 129 TRP B N 1
ATOM 2240 C CA . TRP B 1 129 ? -6.594 2.338 6.895 1 98.69 129 TRP B CA 1
ATOM 2241 C C . TRP B 1 129 ? -6.855 3.826 7.098 1 98.69 129 TRP B C 1
ATOM 2243 O O . TRP B 1 129 ? -7.477 4.223 8.086 1 98.69 129 TRP B O 1
ATOM 2253 N N . THR B 1 130 ? -6.324 4.59 6.195 1 98.5 130 THR B N 1
ATOM 2254 C CA . THR B 1 130 ? -6.676 6.008 6.16 1 98.5 130 THR B CA 1
ATOM 2255 C C . THR B 1 130 ? -7.465 6.34 4.895 1 98.5 130 THR B C 1
ATOM 2257 O O . THR B 1 130 ? -7.043 5.992 3.789 1 98.5 130 THR B O 1
ATOM 2260 N N . PHE B 1 131 ? -8.609 6.922 5.086 1 98.75 131 PHE B N 1
ATOM 2261 C CA . PHE B 1 131 ? -9.445 7.402 3.994 1 98.75 131 PHE B CA 1
ATOM 2262 C C . PHE B 1 131 ? -9.469 8.93 3.955 1 98.75 131 PHE B C 1
ATOM 2264 O O . PHE B 1 131 ? -9.625 9.578 4.992 1 98.75 131 PHE B O 1
ATOM 2271 N N . THR B 1 132 ? -9.305 9.422 2.748 1 98.19 132 THR B N 1
ATOM 2272 C CA . THR B 1 132 ? -9.133 10.867 2.656 1 98.19 132 THR B CA 1
ATOM 2273 C C . THR B 1 132 ? -9.891 11.422 1.454 1 98.19 132 THR B C 1
ATOM 2275 O O . THR B 1 132 ? -10.203 10.688 0.513 1 98.19 132 THR B O 1
ATOM 2278 N N . ARG B 1 133 ? -10.273 12.664 1.528 1 97.31 133 ARG B N 1
ATOM 2279 C CA . ARG B 1 133 ? -10.898 13.422 0.451 1 97.31 133 ARG B CA 1
ATOM 2280 C C . ARG B 1 133 ? -10.445 14.883 0.478 1 97.31 133 ARG B C 1
ATOM 2282 O O . ARG B 1 133 ? -10.383 15.5 1.544 1 97.31 133 ARG B O 1
ATOM 2289 N N . THR B 1 134 ? -10.141 15.383 -0.732 1 96.31 134 THR B N 1
ATOM 2290 C CA . THR B 1 134 ? -9.797 16.797 -0.83 1 96.31 134 THR B CA 1
ATOM 2291 C C . THR B 1 134 ? -11.031 17.672 -0.645 1 96.31 134 THR B C 1
ATOM 2293 O O . THR B 1 134 ? -12.047 17.469 -1.319 1 96.31 134 THR B O 1
ATOM 2296 N N . VAL B 1 135 ? -10.906 18.641 0.284 1 96.31 135 VAL B N 1
ATOM 2297 C CA . VAL B 1 135 ? -12.07 19.469 0.535 1 96.31 135 VAL B CA 1
ATOM 2298 C C . VAL B 1 135 ? -11.727 20.938 0.287 1 96.31 135 VAL B C 1
ATOM 2300 O O . VAL B 1 135 ? -12.617 21.797 0.194 1 96.31 135 VAL B O 1
ATOM 2303 N N . ARG B 1 136 ? -10.516 21.188 0.086 1 94.12 136 ARG B N 1
ATOM 2304 C CA . ARG B 1 136 ? -10.062 22.531 -0.278 1 94.12 136 ARG B CA 1
ATOM 2305 C C . ARG B 1 136 ? -8.641 22.484 -0.828 1 94.12 136 ARG B C 1
ATOM 2307 O O . ARG B 1 136 ? -7.867 21.578 -0.511 1 94.12 136 ARG B O 1
ATOM 2314 N N . VAL B 1 137 ? -8.352 23.438 -1.706 1 94.81 137 VAL B N 1
ATOM 2315 C CA . VAL B 1 137 ? -6.984 23.609 -2.184 1 94.81 137 VAL B CA 1
ATOM 2316 C C . VAL B 1 137 ? -6.289 24.688 -1.37 1 94.81 137 VAL B C 1
ATOM 2318 O O . VAL B 1 137 ? -6.754 25.828 -1.325 1 94.81 137 VAL B O 1
ATOM 2321 N N . VAL B 1 138 ? -5.199 24.297 -0.765 1 95.81 138 VAL B N 1
ATOM 2322 C CA . VAL B 1 138 ? -4.488 25.219 0.114 1 95.81 138 VAL B CA 1
ATOM 2323 C C . VAL B 1 138 ? -3.119 25.531 -0.478 1 95.81 138 VAL B C 1
ATOM 2325 O O . VAL B 1 138 ? -2.301 24.641 -0.694 1 95.81 138 VAL B O 1
ATOM 2328 N N . PRO B 1 139 ? -2.855 26.859 -0.761 1 95 139 PRO B N 1
ATOM 2329 C CA . PRO B 1 139 ? -1.509 27.203 -1.218 1 95 139 PRO B CA 1
ATOM 2330 C C . PRO B 1 139 ? -0.431 26.875 -0.188 1 95 139 PRO B C 1
ATOM 2332 O O . PRO B 1 139 ? -0.708 26.859 1.015 1 95 139 PRO B O 1
ATOM 2335 N N . LYS B 1 140 ? 0.789 26.641 -0.66 1 94.19 140 LYS B N 1
ATOM 2336 C CA . LYS B 1 140 ? 1.891 26.234 0.207 1 94.19 140 LYS B CA 1
ATOM 2337 C C . LYS B 1 140 ? 2.096 27.234 1.343 1 94.19 140 LYS B C 1
ATOM 2339 O O . LYS B 1 140 ? 2.242 26.844 2.502 1 94.19 140 LYS B O 1
ATOM 2344 N N . ASP B 1 141 ? 2.121 28.547 0.94 1 94.56 141 ASP B N 1
ATOM 2345 C CA . ASP B 1 141 ? 2.393 29.578 1.943 1 94.56 141 ASP B CA 1
ATOM 2346 C C . ASP B 1 141 ? 1.339 29.547 3.049 1 94.56 141 ASP B C 1
ATOM 2348 O O . ASP B 1 141 ? 1.661 29.734 4.227 1 94.56 141 ASP B O 1
ATOM 2352 N N . GLU B 1 142 ? 0.134 29.375 2.717 1 95.81 142 GLU B N 1
ATOM 2353 C CA . GLU B 1 142 ? -0.939 29.281 3.701 1 95.81 142 GLU B CA 1
ATOM 2354 C C . GLU B 1 142 ? -0.784 28.031 4.574 1 95.81 142 GLU B C 1
ATOM 2356 O O . GLU B 1 142 ? -0.977 28.094 5.793 1 95.81 142 GLU B O 1
ATOM 2361 N N . ALA B 1 143 ? -0.465 26.875 3.963 1 94.25 143 ALA B N 1
ATOM 2362 C CA . ALA B 1 143 ? -0.251 25.641 4.719 1 94.25 143 ALA B CA 1
ATOM 2363 C C . ALA B 1 143 ? 0.853 25.828 5.758 1 94.25 143 ALA B C 1
ATOM 2365 O O . ALA B 1 143 ? 0.713 25.391 6.906 1 94.25 143 ALA B O 1
ATOM 2366 N N . GLU B 1 144 ? 1.943 26.484 5.355 1 95.12 144 GLU B N 1
ATOM 2367 C CA . GLU B 1 144 ? 3.057 26.719 6.27 1 95.12 144 GLU B CA 1
ATOM 2368 C C . GLU B 1 144 ? 2.648 27.656 7.402 1 95.12 144 GLU B C 1
ATOM 2370 O O . GLU B 1 144 ? 3.008 27.438 8.562 1 95.12 144 GLU B O 1
ATOM 2375 N N . ARG B 1 145 ? 1.881 28.641 7.051 1 95.31 145 ARG B N 1
ATOM 2376 C CA . ARG B 1 145 ? 1.416 29.594 8.055 1 95.31 145 ARG B CA 1
ATOM 2377 C C . ARG B 1 145 ? 0.498 28.906 9.07 1 95.31 145 ARG B C 1
ATOM 2379 O O . ARG B 1 145 ? 0.628 29.125 10.273 1 95.31 145 ARG B O 1
ATOM 2386 N N . LEU B 1 146 ? -0.339 28.094 8.617 1 93.19 146 LEU B N 1
ATOM 2387 C CA . LEU B 1 146 ? -1.34 27.453 9.461 1 93.19 146 LEU B CA 1
ATOM 2388 C C . LEU B 1 146 ? -0.699 26.391 10.359 1 93.19 146 LEU B C 1
ATOM 2390 O O . LEU B 1 146 ? -1.168 26.156 11.469 1 93.19 146 LEU B O 1
ATOM 2394 N N . SER B 1 147 ? 0.387 25.781 9.945 1 92.62 147 SER B N 1
ATOM 2395 C CA . SER B 1 147 ? 0.946 24.625 10.656 1 92.62 147 SER B CA 1
ATOM 2396 C C . SER B 1 147 ? 2.217 25.016 11.406 1 92.62 147 SER B C 1
ATOM 2398 O O . SER B 1 147 ? 2.617 24.328 12.352 1 92.62 147 SER B O 1
ATOM 2400 N N . GLY B 1 148 ? 2.871 26.047 10.945 1 94.69 148 GLY B N 1
ATOM 2401 C CA . GLY B 1 148 ? 4.191 26.375 11.453 1 94.69 148 GLY B CA 1
ATOM 2402 C C . GLY B 1 148 ? 5.277 25.438 10.969 1 94.69 148 GLY B C 1
ATOM 2403 O O . GLY B 1 148 ? 6.367 25.391 11.539 1 94.69 148 GLY B O 1
ATOM 2404 N N . LEU B 1 149 ? 4.969 24.703 9.961 1 95.19 149 LEU B N 1
ATOM 2405 C CA . LEU B 1 149 ? 5.898 23.734 9.391 1 95.19 149 LEU B CA 1
ATOM 2406 C C . LEU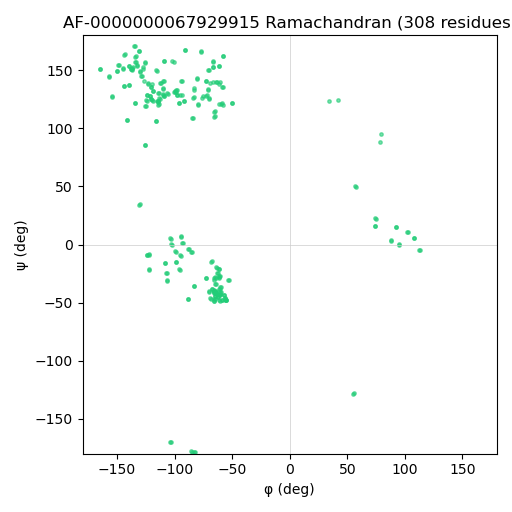 B 1 149 ? 6.559 24.297 8.133 1 95.19 149 LEU B C 1
ATOM 2408 O O . LEU B 1 149 ? 6.055 25.234 7.527 1 95.19 149 LEU B O 1
ATOM 2412 N N . ARG B 1 150 ? 7.73 23.719 7.84 1 95.44 150 ARG B N 1
ATOM 2413 C CA . ARG B 1 150 ? 8.414 24.016 6.586 1 95.44 150 ARG B CA 1
ATOM 2414 C C . ARG B 1 150 ? 8.172 22.938 5.547 1 95.44 150 ARG B C 1
ATOM 2416 O O . ARG B 1 150 ? 8.344 21.75 5.832 1 95.44 150 ARG B O 1
ATOM 2423 N N . ILE B 1 151 ? 7.797 23.344 4.344 1 95.69 151 ILE B N 1
ATOM 2424 C CA . ILE B 1 151 ? 7.371 22.375 3.338 1 95.69 151 ILE B CA 1
ATOM 2425 C C . ILE B 1 151 ? 8.219 22.531 2.076 1 95.69 151 ILE B C 1
ATOM 2427 O O . ILE B 1 151 ? 8.344 23.641 1.543 1 95.69 151 ILE B O 1
ATOM 2431 N N . GLU B 1 152 ? 8.844 21.453 1.696 1 94.06 152 GLU B N 1
ATOM 2432 C CA . GLU B 1 152 ? 9.477 21.344 0.383 1 94.06 152 GLU B CA 1
ATOM 2433 C C . GLU B 1 152 ? 8.672 20.453 -0.552 1 94.06 152 GLU B C 1
ATOM 2435 O O . GLU B 1 152 ? 8.352 19.312 -0.208 1 94.06 152 GLU B O 1
ATOM 2440 N N . GLY B 1 153 ? 8.398 20.938 -1.713 1 89.31 153 GLY B N 1
ATOM 2441 C CA . GLY B 1 153 ? 7.555 20.188 -2.625 1 89.31 153 GLY B CA 1
ATOM 2442 C C . GLY B 1 153 ? 6.074 20.312 -2.303 1 89.31 153 GLY B C 1
ATOM 2443 O O . GLY B 1 153 ? 5.625 19.844 -1.255 1 89.31 153 GLY B O 1
ATOM 2444 N N . TRP B 1 154 ? 5.508 21.203 -2.953 1 83 154 TRP B N 1
ATOM 2445 C CA . TRP B 1 154 ? 4.078 21.453 -2.826 1 83 154 TRP B CA 1
ATOM 2446 C C . TRP B 1 154 ? 3.395 21.422 -4.188 1 83 154 TRP B C 1
ATOM 2448 O O . TRP B 1 154 ? 4.016 21.734 -5.211 1 83 154 TRP B O 1
ATOM 2458 N N . HIS B 1 155 ? 2.191 20.859 -4.262 1 67.81 155 HIS B N 1
ATOM 2459 C CA . HIS B 1 155 ? 1.309 20.625 -5.402 1 67.81 155 HIS B CA 1
ATOM 2460 C C . HIS B 1 155 ? 2.105 20.312 -6.66 1 67.81 155 HIS B C 1
ATOM 2462 O O . HIS B 1 155 ? 3.271 20.688 -6.777 1 67.81 155 HIS B O 1
ATOM 2468 N N . ARG B 1 156 ? 1.802 19.125 -7.266 1 62.47 156 ARG B N 1
ATOM 2469 C CA . ARG B 1 156 ? 2.412 18.906 -8.57 1 62.47 156 ARG B CA 1
ATOM 2470 C C . ARG B 1 156 ? 1.62 19.594 -9.672 1 62.47 156 ARG B C 1
ATOM 2472 O O . ARG B 1 156 ? 0.409 19.781 -9.555 1 62.47 156 ARG B O 1
#

Foldseek 3Di:
DDDDDPLQADPDEEEAEDQDLVVVQVLCCQQQNWAWDDFDADPVRHTAWTKTDDVRHIYIGYYQDDPVRHFCLVVVLDDPDAEEEEDPDDPQVSVVRNVVSPWAWPAHFDADQQQKTKTWTADPRRGIYIYIYGHDHDDPVSSCVVPVDDDDDDDD/DDDDDPLQADPDEEEAEDQDLVVVQVLCCQQQNWAWDDFDADPVRHTAWTKTDDVRHIYIGYYQDDPVRHFCLVVVLDDPDAEEEEDPDDPQVSNVRNVVSPWAWPAHFDADQQFKTKTWTADPRRGIYIYIYGHDHDDPVSSCVVPVDDDDDDDD

Radius of gyration: 19.13 Å; Cα contacts (8 Å, |Δi|>4): 745; chains: 2; bounding box: 46×58×46 Å

pLDDT: mean 95.58, std 5.8, range [56.19, 98.88]

Secondary structure (DSSP, 8-state):
-PPP-TT---SEEEEEEESSHHHHHHHHHHHH--EEEEEEE-TT--EEEEEEEETTEEEEEEE--STTB--GGGTTT-BSEEEEEE-SS-HHHHHHHHHHTT-EEEEEEEE-TTSEEEEEEE-TT--EEEEEEE-----HHHHHHHH--EEES---/-PPP-TT---SEEEEEEESSHHHHHHHHHHHH--EEEEEEE-TT--EEEEEEEETTEEEEEEE--STTB--GGGTTT-BSEEEEEE-SS-HHHHHHHHHHTT-EEEEEEEE-TTSEEEEEEE-TT--EEEEEEE-----HHHHHHHH--EEES---

Solvent-accessible surface area (backbone atoms only — not comparable to full-atom values): 16162 Å² total; per-residue (Å²): 128,88,54,78,56,62,60,63,70,45,43,38,36,38,36,43,31,24,88,53,33,68,62,47,53,56,46,42,29,70,27,73,60,37,38,82,53,27,42,31,21,42,86,86,62,49,78,71,40,31,31,31,31,48,88,69,21,42,33,35,43,27,52,53,81,49,93,42,34,30,19,14,67,75,56,84,39,32,26,26,37,35,46,35,38,54,50,87,65,66,61,68,59,46,51,51,43,21,43,74,63,63,32,46,73,77,36,69,81,40,80,44,82,72,19,37,33,32,32,26,34,27,46,96,52,36,51,45,37,37,39,33,31,51,74,50,89,56,56,62,70,56,35,28,66,75,66,61,38,47,76,43,60,64,66,105,128,86,54,79,57,60,59,63,69,45,44,39,36,38,36,43,32,23,90,54,35,68,62,46,52,57,45,41,29,71,27,74,59,37,37,83,52,27,43,30,20,42,87,86,62,49,78,70,41,30,30,32,32,48,88,69,20,42,34,38,43,26,53,54,81,47,95,44,34,31,19,14,66,75,58,84,39,33,27,27,37,34,47,34,38,55,50,86,63,65,61,69,61,48,50,50,43,22,44,74,64,64,32,46,73,77,36,68,82,40,82,44,83,73,19,36,34,31,32,28,33,27,45,97,52,36,53,46,37,38,40,32,31,49,74,48,88,57,55,62,71,56,35,27,66,75,67,61,38,47,73,43,58,64,64,106

Nearest PDB structures (foldseek):
  3itw-assembly1_A-2  TM=8.368E-01  e=4.443E-12  Micromonospora sp. ML1
  3itw-assembly1_B-2  TM=7.868E-01  e=4.113E-11  Micromonospora sp. ML1
  2zw7-assembly1_B  TM=7.647E-01  e=3.219E-07  Streptomyces verticillus
  4mym-assembly1_A-2  TM=6.070E-01  e=1.621E-08  Nocardioides sp. JS614
  1ss4-assembly1_A  TM=6.981E-01  e=5.918E-05  Bacillus cereus